Protein AF-X1QY81-F1 (afdb_monomer_lite)

Radius of gyration: 22.38 Å; chains: 1; bounding box: 72×53×58 Å

Sequence (237 aa):
VEEKTTKANINVPLLKKIVRTKVSHFAEMLLSRGAESFDLEPGGEEDDPNSENLRLKMVYDLNNAEVERKIIPWLSNYETYGYAVLCVPWRLIEEKQKTGEKTYKDIILFDGPDIENVDVIKFLSDPFNKDLTSWKIFPKDNVPATYLRQKEKEGVYINIKELKDTSYPEFFKRSPLTSPKDSVHLLEYHGLVPQRLIEGEPNDTVDIDPFEEDYVWSISCINVSSISDLALALFDL

Secondary structure (DSSP, 8-state):
------------HHHHHHHHHHHHHHHHHHTTTGGGG-----SSTTTHHHHHHHHHHHHHHHHHTTHHHHHHHHHHHHHHHS---EE--EEEEEEEEE-SSS-EEEEEEEEEE--EE--TTT-EE-TT-SSTTS-EEEEEEEEEHHHHHHHHHTTS-S-GGG-------SSS---TT---TTEEEEEEEEEEEEHHHHSS-TT------TTT--EEEEEEEEE-SSHHHHHHHHH--

pLDDT: mean 78.14, std 16.56, range [35.62, 95.0]

Structure (mmCIF, N/CA/C/O backbone):
data_AF-X1QY81-F1
#
_entry.id   AF-X1QY81-F1
#
loop_
_atom_site.group_PDB
_atom_site.id
_atom_site.type_symbol
_atom_site.label_atom_id
_atom_site.label_alt_id
_atom_site.label_comp_id
_atom_site.label_asym_id
_atom_site.label_entity_id
_atom_site.label_seq_id
_atom_site.pdbx_PDB_ins_code
_atom_site.Cartn_x
_atom_site.Cartn_y
_atom_site.Cartn_z
_atom_site.occupancy
_atom_site.B_iso_or_equiv
_atom_site.auth_seq_id
_atom_site.auth_comp_id
_atom_site.auth_asym_id
_atom_site.auth_atom_id
_atom_site.pdbx_PDB_model_num
ATOM 1 N N . VAL A 1 1 ? 46.898 -10.811 -6.114 1.00 40.16 1 VAL A N 1
ATOM 2 C CA . VAL A 1 1 ? 46.669 -9.355 -5.986 1.00 40.16 1 VAL A CA 1
ATOM 3 C C . VAL A 1 1 ? 45.310 -9.208 -5.337 1.00 40.16 1 VAL A C 1
ATOM 5 O O . VAL A 1 1 ? 44.325 -9.555 -5.967 1.00 40.16 1 VAL A O 1
ATOM 8 N N . GLU A 1 2 ? 45.272 -8.875 -4.048 1.00 37.12 2 GLU A N 1
ATOM 9 C CA . GLU A 1 2 ? 44.017 -8.628 -3.330 1.00 37.12 2 GLU A CA 1
ATOM 10 C C . GLU A 1 2 ? 43.411 -7.317 -3.836 1.00 37.12 2 GLU A C 1
ATOM 12 O O . GLU A 1 2 ? 43.987 -6.243 -3.644 1.00 37.12 2 GLU A O 1
ATOM 17 N N . GLU A 1 3 ? 42.256 -7.399 -4.492 1.00 40.19 3 GLU A N 1
ATOM 18 C CA . GLU A 1 3 ? 41.425 -6.236 -4.782 1.00 40.19 3 GLU A CA 1
ATOM 19 C C . GLU A 1 3 ? 40.874 -5.683 -3.465 1.00 40.19 3 GLU A C 1
ATOM 21 O O . GLU A 1 3 ? 39.845 -6.107 -2.941 1.00 40.19 3 GLU A O 1
ATOM 26 N N . LYS A 1 4 ? 41.582 -4.702 -2.903 1.00 43.22 4 LYS A N 1
ATOM 27 C CA . LYS A 1 4 ? 41.019 -3.800 -1.902 1.00 43.22 4 LYS A CA 1
ATOM 28 C C . LYS A 1 4 ? 39.941 -2.961 -2.586 1.00 43.22 4 LYS A C 1
ATOM 30 O O . LYS A 1 4 ? 40.220 -1.877 -3.091 1.00 43.22 4 LYS A O 1
ATOM 35 N N . THR A 1 5 ? 38.697 -3.432 -2.579 1.00 42.03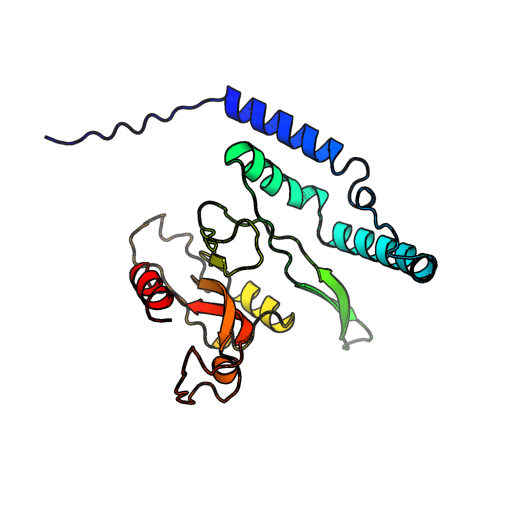 5 THR A N 1
ATOM 36 C CA . THR A 1 5 ? 37.541 -2.572 -2.847 1.00 42.03 5 THR A CA 1
ATOM 37 C C . THR A 1 5 ? 37.413 -1.577 -1.701 1.00 42.03 5 THR A C 1
ATOM 39 O O . THR A 1 5 ? 36.731 -1.813 -0.702 1.00 42.03 5 THR A O 1
ATOM 42 N N . THR A 1 6 ? 38.107 -0.451 -1.828 1.00 41.56 6 THR A N 1
ATOM 43 C CA . THR A 1 6 ? 37.858 0.752 -1.042 1.00 41.56 6 THR A CA 1
ATOM 44 C C . THR A 1 6 ? 36.441 1.211 -1.381 1.00 41.56 6 THR A C 1
ATOM 46 O O . THR A 1 6 ? 36.232 1.946 -2.342 1.00 41.56 6 THR A O 1
ATOM 49 N N . LYS A 1 7 ? 35.433 0.750 -0.630 1.00 45.16 7 LYS A N 1
ATOM 50 C CA . LYS A 1 7 ? 34.131 1.422 -0.614 1.00 45.16 7 LYS A CA 1
ATOM 51 C C . LYS A 1 7 ? 34.392 2.814 -0.057 1.00 45.16 7 LYS A C 1
ATOM 53 O O . LYS A 1 7 ? 34.530 2.993 1.152 1.00 45.16 7 LYS A O 1
ATOM 58 N N . ALA A 1 8 ? 34.545 3.788 -0.947 1.00 43.75 8 ALA A N 1
ATOM 59 C CA . ALA A 1 8 ? 34.546 5.183 -0.568 1.00 43.75 8 ALA A CA 1
ATOM 60 C C . ALA A 1 8 ? 33.177 5.462 0.059 1.00 43.75 8 ALA A C 1
ATOM 62 O O . ALA A 1 8 ? 32.172 5.569 -0.638 1.00 43.75 8 ALA A O 1
ATOM 63 N N . ASN A 1 9 ? 33.126 5.530 1.388 1.00 49.47 9 ASN A N 1
ATOM 64 C CA . ASN A 1 9 ? 31.988 6.094 2.095 1.00 49.47 9 ASN A CA 1
ATOM 65 C C . ASN A 1 9 ? 31.991 7.591 1.790 1.00 49.47 9 ASN A C 1
ATOM 67 O O . ASN A 1 9 ? 32.541 8.387 2.552 1.00 49.47 9 ASN A O 1
ATOM 71 N N . ILE A 1 10 ? 31.434 7.971 0.640 1.00 53.66 10 ILE A N 1
ATOM 72 C CA . ILE A 1 10 ? 31.191 9.369 0.312 1.00 53.66 10 ILE A CA 1
ATOM 73 C C . ILE A 1 10 ? 30.082 9.831 1.256 1.00 53.66 10 ILE A C 1
ATOM 75 O O . ILE A 1 10 ? 28.891 9.731 0.974 1.00 53.66 10 ILE A O 1
ATOM 79 N N . ASN A 1 11 ? 30.479 10.301 2.434 1.00 56.75 11 ASN A N 1
ATOM 80 C CA . ASN A 1 11 ? 29.584 11.044 3.292 1.00 56.75 11 ASN A CA 1
ATOM 81 C C . ASN A 1 11 ? 29.395 12.406 2.624 1.00 56.75 11 ASN A C 1
ATOM 83 O O . ASN A 1 11 ? 30.308 13.232 2.631 1.00 56.75 11 ASN A O 1
ATOM 87 N N . VAL A 1 12 ? 28.219 12.637 2.039 1.00 64.69 12 VAL A N 1
ATOM 88 C CA . VAL A 1 12 ? 27.809 13.956 1.543 1.00 64.69 12 VAL A CA 1
ATOM 89 C C . VAL A 1 12 ? 26.755 14.523 2.504 1.00 64.69 12 VAL A C 1
ATOM 91 O O . VAL A 1 12 ? 25.560 14.471 2.204 1.00 64.69 12 VAL A O 1
ATOM 94 N N . PRO A 1 13 ? 27.142 15.083 3.673 1.00 73.94 13 PRO A N 1
ATOM 95 C CA . PRO A 1 13 ? 26.196 15.714 4.597 1.00 73.94 13 PRO A CA 1
AT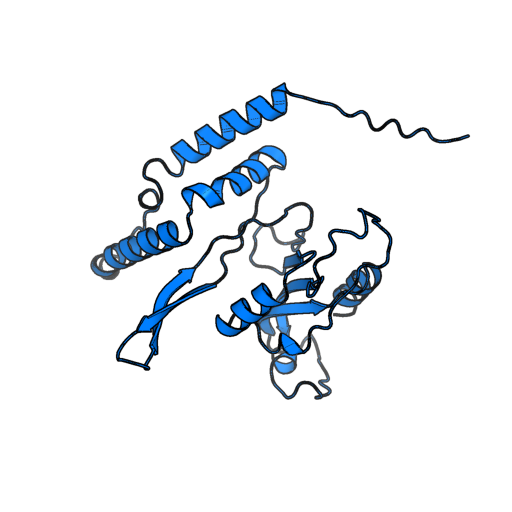OM 96 C C . PRO A 1 13 ? 25.319 16.770 3.921 1.00 73.94 13 PRO A C 1
ATOM 98 O O . PRO A 1 13 ? 24.167 16.962 4.307 1.00 73.94 13 PRO A O 1
ATOM 101 N N . LEU A 1 14 ? 25.860 17.430 2.891 1.00 79.00 14 LEU A N 1
ATOM 102 C CA . LEU A 1 14 ? 25.145 18.423 2.104 1.00 79.00 14 LEU A CA 1
ATOM 103 C C . LEU A 1 14 ? 23.957 17.815 1.346 1.00 79.00 14 LEU A C 1
ATOM 105 O O . LEU A 1 14 ? 22.877 18.390 1.394 1.00 79.00 14 LEU A O 1
ATOM 109 N N . LEU A 1 15 ? 24.115 16.636 0.733 1.00 80.25 15 LEU A N 1
ATOM 110 C CA . LEU A 1 15 ? 23.028 15.943 0.036 1.00 80.25 15 LEU A CA 1
ATOM 111 C C . LEU A 1 15 ? 21.916 15.585 1.021 1.00 80.25 15 LEU A C 1
ATOM 113 O O . LEU A 1 15 ? 20.761 15.922 0.801 1.00 80.25 15 LEU A O 1
ATOM 117 N N . LYS A 1 16 ? 22.277 15.006 2.172 1.00 84.25 16 LYS A N 1
ATOM 118 C CA . LYS A 1 16 ? 21.310 14.677 3.228 1.00 84.25 16 LYS A CA 1
ATOM 119 C C . LYS A 1 16 ? 20.551 15.911 3.726 1.00 84.25 16 LYS A C 1
ATOM 121 O O . LYS A 1 16 ? 19.360 15.819 4.013 1.00 84.25 16 LYS A O 1
ATOM 126 N N . LYS A 1 17 ? 21.229 17.057 3.848 1.00 86.62 17 LYS A N 1
ATOM 127 C CA . LYS A 1 17 ? 20.598 18.328 4.224 1.00 86.62 17 LYS A CA 1
ATOM 128 C C . LYS A 1 17 ? 19.636 18.814 3.136 1.00 86.62 17 LYS A C 1
ATOM 130 O O . LYS A 1 17 ? 18.507 19.147 3.468 1.00 86.62 17 LYS A O 1
ATOM 135 N N . ILE A 1 18 ? 20.061 18.805 1.871 1.00 87.50 18 ILE A N 1
ATOM 136 C CA . ILE A 1 18 ? 19.239 19.217 0.722 1.00 87.50 18 ILE A CA 1
ATOM 137 C C . ILE A 1 18 ? 17.979 18.356 0.622 1.00 87.50 18 ILE A C 1
ATOM 139 O O . ILE A 1 18 ? 16.885 18.911 0.579 1.00 87.50 18 ILE A O 1
ATOM 143 N N . VAL A 1 19 ? 18.124 17.025 0.659 1.00 89.62 19 VAL A N 1
ATOM 144 C CA . VAL A 1 19 ? 16.997 16.081 0.591 1.00 89.62 19 VAL A CA 1
ATOM 145 C C . VAL A 1 19 ? 16.001 16.370 1.709 1.00 89.62 19 VAL A C 1
ATOM 147 O O . VAL A 1 19 ? 14.824 16.555 1.443 1.00 89.62 19 VAL A O 1
ATOM 150 N N . ARG A 1 20 ? 16.463 16.502 2.960 1.00 89.62 20 ARG A N 1
ATOM 151 C CA . ARG A 1 20 ? 15.576 16.805 4.096 1.00 89.62 20 ARG A CA 1
ATOM 152 C C . ARG A 1 20 ? 14.824 18.120 3.924 1.00 89.62 20 ARG A C 1
ATOM 154 O O . ARG A 1 20 ? 13.622 18.150 4.144 1.00 89.62 20 ARG A O 1
ATOM 161 N N . THR A 1 21 ? 15.518 19.187 3.532 1.00 92.69 21 THR A N 1
ATOM 162 C CA . THR A 1 21 ? 14.886 20.496 3.328 1.00 92.69 21 THR A CA 1
ATOM 163 C C . THR A 1 21 ? 13.838 20.444 2.220 1.00 92.69 21 THR A C 1
ATOM 165 O O . THR A 1 21 ? 12.738 20.953 2.412 1.00 92.69 21 THR A O 1
ATOM 168 N N . LYS A 1 22 ? 14.143 19.801 1.088 1.00 94.31 22 LYS A N 1
ATOM 169 C CA . LYS A 1 22 ? 13.191 19.659 -0.017 1.00 94.31 22 LYS A CA 1
ATOM 170 C C . LYS A 1 22 ? 11.998 18.783 0.343 1.00 94.31 22 LYS A C 1
ATOM 172 O O . LYS A 1 22 ? 10.878 19.179 0.066 1.00 94.31 22 LYS A O 1
ATOM 177 N N . VAL A 1 23 ? 12.224 17.641 0.993 1.00 94.62 23 VAL A N 1
ATOM 178 C CA . VAL A 1 23 ? 11.148 16.738 1.431 1.00 94.62 23 VAL A CA 1
ATOM 179 C C . VAL A 1 23 ? 10.183 17.460 2.368 1.00 94.62 23 VAL A C 1
ATOM 181 O O . VAL A 1 23 ? 8.978 17.373 2.162 1.00 94.62 23 VAL A O 1
ATOM 184 N N . SER A 1 24 ? 10.692 18.214 3.349 1.00 92.75 24 SER A N 1
ATOM 185 C CA . SER A 1 24 ? 9.840 19.030 4.223 1.00 92.75 24 SER A CA 1
ATOM 186 C C . SER A 1 24 ? 9.042 20.066 3.435 1.00 92.75 24 SER A C 1
ATOM 188 O O . SER A 1 24 ? 7.838 20.174 3.628 1.00 92.75 24 SER A O 1
ATOM 190 N N . HIS A 1 25 ? 9.683 20.772 2.502 1.00 94.31 25 HIS A N 1
ATOM 191 C CA . HIS A 1 25 ? 9.004 21.773 1.684 1.00 94.31 25 HIS A CA 1
ATOM 192 C C . HIS A 1 25 ? 7.923 21.165 0.777 1.00 94.31 25 HIS A C 1
ATOM 194 O O . HIS A 1 25 ? 6.819 21.690 0.696 1.00 94.31 25 HIS A O 1
ATOM 200 N N . PHE A 1 26 ? 8.203 20.030 0.131 1.00 94.31 26 PHE A N 1
ATOM 201 C CA . PHE A 1 26 ? 7.215 19.321 -0.680 1.00 94.31 26 PHE A CA 1
ATOM 202 C C . PHE A 1 26 ? 6.048 18.810 0.157 1.00 94.31 26 PHE A C 1
ATOM 204 O O . PHE A 1 26 ? 4.911 18.922 -0.286 1.00 94.31 26 PHE A O 1
ATOM 211 N N . ALA A 1 27 ? 6.302 18.294 1.360 1.00 92.69 27 ALA A N 1
ATOM 212 C CA . ALA A 1 27 ? 5.237 17.868 2.260 1.00 92.69 27 ALA A CA 1
ATOM 213 C C . ALA A 1 27 ? 4.328 19.044 2.651 1.00 92.69 27 ALA A C 1
ATOM 215 O O . ALA A 1 27 ? 3.113 18.917 2.562 1.00 92.69 27 ALA A O 1
ATOM 216 N N . GLU A 1 28 ? 4.902 20.199 2.998 1.00 92.69 28 GLU A N 1
ATOM 217 C CA . GLU A 1 28 ? 4.140 21.422 3.299 1.00 92.69 28 GLU A CA 1
ATOM 218 C C . GLU A 1 28 ? 3.327 21.920 2.097 1.00 92.69 28 GLU A C 1
ATOM 220 O O . GLU A 1 28 ? 2.206 22.389 2.265 1.00 92.69 28 GLU A O 1
ATOM 225 N N . MET A 1 29 ? 3.872 21.818 0.882 1.00 91.88 29 MET A N 1
ATOM 226 C CA . MET A 1 29 ? 3.158 22.212 -0.335 1.00 91.88 29 MET A CA 1
ATOM 227 C C . MET A 1 29 ? 2.011 21.254 -0.671 1.00 91.88 29 MET A C 1
ATOM 229 O O . MET A 1 29 ? 0.900 21.704 -0.940 1.00 91.88 29 MET A O 1
ATOM 233 N N . LEU A 1 30 ? 2.278 19.945 -0.675 1.00 91.44 30 LEU A N 1
ATOM 234 C CA . LEU A 1 30 ? 1.313 18.917 -1.079 1.00 91.44 30 LEU A CA 1
ATOM 235 C C . LEU A 1 30 ? 0.222 18.704 -0.028 1.00 91.44 30 LEU A C 1
ATOM 237 O O . LEU A 1 30 ? -0.924 18.455 -0.382 1.00 91.44 30 LEU A O 1
ATOM 241 N N . LEU A 1 31 ? 0.573 18.812 1.254 1.00 92.38 31 LEU A N 1
ATOM 242 C CA . LEU A 1 31 ? -0.320 18.589 2.389 1.00 92.38 31 LEU A CA 1
ATOM 243 C C . LEU A 1 31 ? -0.494 19.866 3.218 1.00 92.38 31 LEU A C 1
ATOM 245 O O . LEU A 1 31 ? -0.504 19.827 4.446 1.00 92.38 31 LEU A O 1
ATOM 249 N N . SER A 1 32 ? -0.644 21.012 2.548 1.00 92.06 32 SER A N 1
ATOM 250 C CA . SER A 1 32 ? -0.800 22.324 3.202 1.00 92.06 32 SER A CA 1
ATOM 251 C C . SER A 1 32 ? -1.985 22.405 4.177 1.00 92.06 32 SER A C 1
ATOM 253 O O . SER A 1 32 ? -1.971 23.217 5.102 1.00 92.06 32 SER A O 1
ATOM 255 N N . ARG A 1 33 ? -2.997 21.549 3.991 1.00 91.88 33 ARG A N 1
ATOM 256 C CA . ARG A 1 33 ? -4.150 21.334 4.881 1.00 91.88 33 ARG A CA 1
ATOM 257 C C . ARG A 1 33 ? -4.258 19.874 5.345 1.00 91.88 33 ARG A C 1
ATOM 259 O O . ARG A 1 33 ? -5.348 19.386 5.628 1.00 91.88 33 ARG A O 1
ATOM 266 N N . GLY A 1 34 ? -3.147 19.139 5.355 1.00 91.56 34 GLY A N 1
ATOM 267 C CA . GLY A 1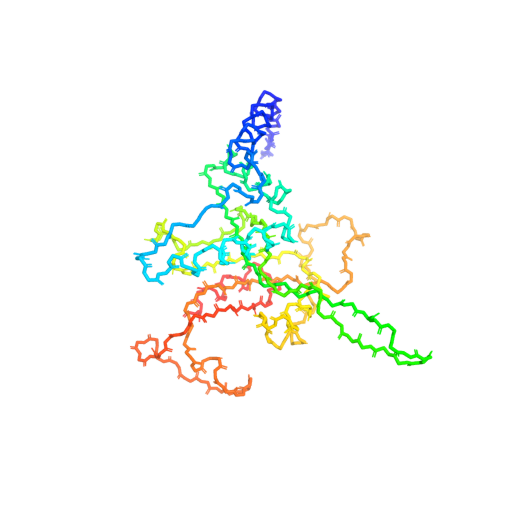 34 ? -3.152 17.708 5.660 1.00 91.56 34 GLY A CA 1
ATOM 268 C C . GLY A 1 34 ? -3.986 16.917 4.650 1.00 91.56 34 GLY A C 1
ATOM 269 O O . GLY A 1 34 ? -3.923 17.184 3.445 1.00 91.56 34 GLY A O 1
ATOM 270 N N . ALA A 1 35 ? -4.802 15.982 5.139 1.00 92.06 35 ALA A N 1
ATOM 271 C CA . ALA A 1 35 ? -5.725 15.187 4.322 1.00 92.06 35 ALA A CA 1
ATOM 272 C C . ALA A 1 35 ? -6.749 16.029 3.534 1.00 92.06 35 ALA A C 1
ATOM 274 O O . ALA A 1 35 ? -7.164 15.617 2.456 1.00 92.06 35 ALA A O 1
ATOM 275 N N . GLU A 1 36 ? -7.112 17.226 4.009 1.00 92.25 36 GLU A N 1
ATOM 276 C CA . GLU A 1 36 ? -8.031 18.135 3.299 1.00 92.25 36 GLU A CA 1
ATOM 277 C C . GLU A 1 36 ? -7.403 18.791 2.062 1.00 92.25 36 GLU A C 1
ATOM 279 O O . GLU A 1 36 ? -8.075 19.520 1.337 1.00 92.25 36 GLU A O 1
ATOM 284 N N . SER A 1 37 ? -6.109 18.563 1.821 1.00 90.75 37 SER A N 1
ATOM 285 C CA . SER A 1 37 ? -5.436 19.024 0.600 1.00 90.75 37 SER A CA 1
ATOM 286 C C . SER A 1 37 ? -5.833 18.198 -0.627 1.00 90.75 37 SER A C 1
ATOM 288 O O . SER A 1 37 ? -5.550 18.612 -1.748 1.00 90.75 37 SER A O 1
ATOM 290 N N . PHE A 1 38 ? -6.459 17.034 -0.422 1.00 86.38 38 PHE A N 1
ATOM 291 C CA . PHE A 1 38 ? -7.021 16.220 -1.491 1.00 86.38 38 PHE A CA 1
ATOM 292 C C . PHE A 1 38 ? -8.416 16.732 -1.835 1.00 86.38 38 PHE A C 1
ATOM 294 O O . PHE A 1 38 ? -9.283 16.824 -0.966 1.00 86.38 38 PHE A O 1
ATOM 301 N N . ASP A 1 39 ? -8.612 17.039 -3.112 1.00 82.12 39 ASP A N 1
ATOM 302 C CA . ASP A 1 39 ? -9.878 17.522 -3.644 1.00 82.12 39 ASP A CA 1
ATOM 303 C C . ASP A 1 39 ? -10.403 16.569 -4.718 1.00 82.12 39 ASP A C 1
ATOM 305 O O . ASP A 1 39 ? -9.637 15.811 -5.325 1.00 82.12 39 ASP A O 1
ATOM 309 N N . LEU A 1 40 ? -11.713 16.595 -4.927 1.00 84.44 40 LEU A N 1
ATOM 310 C CA . LEU A 1 40 ? -12.397 15.762 -5.903 1.00 84.44 40 LEU A CA 1
ATOM 311 C C . LEU A 1 40 ? -13.384 16.630 -6.679 1.00 84.44 40 LEU A C 1
ATOM 313 O O . LEU A 1 40 ? -14.393 17.073 -6.136 1.00 84.44 40 LEU A O 1
ATOM 317 N N . GLU A 1 41 ? -13.106 16.836 -7.962 1.00 84.31 41 GLU A N 1
ATOM 318 C CA . GLU A 1 41 ? -14.053 17.495 -8.855 1.00 84.31 41 GLU A CA 1
ATOM 319 C C . GLU A 1 41 ? -15.114 16.485 -9.330 1.00 84.31 41 GLU A C 1
ATOM 321 O O . GLU A 1 41 ? -14.774 15.336 -9.638 1.00 84.31 41 GLU A O 1
ATOM 326 N N . PRO A 1 42 ? -16.400 16.875 -9.392 1.00 84.81 42 PRO A N 1
ATOM 327 C CA . PRO A 1 42 ? -17.440 16.017 -9.944 1.00 84.81 42 PRO A CA 1
ATOM 328 C C . PRO A 1 42 ? -17.195 15.758 -11.437 1.00 84.81 42 PRO A C 1
ATOM 330 O O . PRO A 1 42 ? -16.778 16.648 -12.179 1.00 84.81 42 PRO A O 1
ATOM 333 N N . GLY A 1 43 ? -17.491 14.537 -11.893 1.00 83.50 43 GLY A N 1
ATOM 334 C CA . GLY A 1 43 ? -17.405 14.174 -13.313 1.00 83.50 43 GLY A CA 1
ATOM 335 C C . GLY A 1 43 ? -18.492 14.835 -14.172 1.00 83.50 43 GLY A C 1
ATOM 336 O O . GLY A 1 43 ? -18.282 15.060 -15.365 1.00 83.50 43 GLY A O 1
ATOM 337 N N . GLY A 1 44 ? -19.624 15.190 -13.555 1.00 84.50 44 GLY A N 1
ATOM 338 C CA . GLY A 1 44 ? -20.744 15.923 -14.146 1.00 84.50 44 GLY A CA 1
ATOM 339 C C . GLY A 1 44 ? -21.681 16.505 -13.077 1.00 84.50 44 GLY A C 1
ATOM 340 O O . GLY A 1 44 ? -21.541 16.210 -11.893 1.00 84.50 44 GLY A O 1
ATOM 341 N N . GLU A 1 45 ? -22.654 17.331 -13.482 1.00 82.50 45 GLU A N 1
ATOM 342 C CA . GLU A 1 45 ? -23.578 18.024 -12.554 1.00 82.50 45 GLU A CA 1
ATOM 343 C C . GLU A 1 45 ? -24.411 17.063 -11.684 1.00 82.50 45 GLU A C 1
ATOM 345 O O . GLU A 1 45 ? -24.796 17.392 -10.564 1.00 82.50 45 GLU A O 1
ATOM 350 N N . GLU A 1 46 ? -24.677 15.858 -12.184 1.00 86.38 46 GLU A N 1
ATOM 351 C CA . GLU A 1 46 ? -25.403 14.800 -11.475 1.00 86.38 46 GLU A CA 1
ATOM 352 C C . GLU A 1 46 ? -24.616 14.166 -10.317 1.00 86.38 46 GLU A C 1
ATOM 354 O O . GLU A 1 46 ? -25.223 13.653 -9.374 1.00 86.38 46 GLU A O 1
ATOM 359 N N . ASP A 1 47 ? -23.284 14.254 -10.353 1.00 84.44 47 ASP A N 1
ATOM 360 C CA . ASP A 1 47 ? -22.391 13.710 -9.327 1.00 84.44 47 ASP A CA 1
ATOM 361 C C . ASP A 1 47 ? -22.100 14.709 -8.199 1.00 84.44 47 ASP A C 1
ATOM 363 O O . ASP A 1 47 ? -21.598 14.311 -7.148 1.00 84.44 47 ASP A O 1
ATOM 367 N N . ASP A 1 48 ? -22.434 15.990 -8.382 1.00 80.69 48 ASP A N 1
ATOM 368 C CA . ASP A 1 48 ? -22.117 17.080 -7.448 1.00 80.69 48 ASP A CA 1
ATOM 369 C C . ASP A 1 48 ? -22.627 16.843 -6.006 1.00 80.69 48 ASP A C 1
ATOM 371 O O . ASP A 1 48 ? -21.889 17.075 -5.048 1.00 80.69 48 ASP A O 1
ATOM 375 N N . PRO A 1 49 ? -23.828 16.271 -5.772 1.00 81.62 49 PRO A N 1
ATOM 376 C CA . PRO A 1 49 ? -24.257 15.937 -4.410 1.00 81.62 49 PRO A CA 1
ATOM 377 C C . PRO A 1 49 ? -23.457 14.790 -3.767 1.00 81.62 49 PRO A C 1
ATOM 379 O O . PRO A 1 49 ? -23.383 14.691 -2.539 1.00 81.62 49 PRO A O 1
ATOM 382 N N . ASN A 1 50 ? -22.894 13.890 -4.577 1.00 85.69 50 ASN A N 1
ATOM 383 C CA . ASN A 1 50 ? -22.157 12.714 -4.108 1.00 85.69 50 ASN A CA 1
ATOM 384 C C . ASN A 1 50 ? -20.654 12.984 -3.973 1.00 85.69 50 ASN A C 1
ATOM 386 O O . ASN A 1 50 ? -20.012 12.365 -3.121 1.00 85.69 50 ASN A O 1
ATOM 390 N N . SER A 1 51 ? -20.107 13.910 -4.765 1.00 86.44 51 SER A N 1
ATOM 391 C CA . SER A 1 51 ? -18.691 14.289 -4.750 1.00 86.44 51 SER A CA 1
ATOM 392 C C . SER A 1 51 ? -18.269 14.802 -3.374 1.00 86.44 51 SER A C 1
ATOM 394 O O . SER A 1 51 ? -17.257 14.352 -2.843 1.00 86.44 51 SER A O 1
ATOM 396 N N . GLU A 1 52 ? -19.091 15.634 -2.729 1.00 86.38 52 GLU A N 1
ATOM 397 C CA . GLU A 1 52 ? -18.795 16.171 -1.398 1.00 86.38 52 GLU A CA 1
ATOM 398 C C . GLU A 1 52 ? -18.794 15.078 -0.318 1.00 86.38 52 GLU A C 1
ATOM 400 O O . GLU A 1 52 ? -17.892 15.021 0.520 1.00 86.38 52 GLU A O 1
ATOM 405 N N . ASN A 1 53 ? -19.755 14.149 -0.356 1.00 89.25 53 ASN A N 1
ATOM 406 C CA . ASN A 1 53 ? -19.777 13.012 0.572 1.00 89.25 53 ASN A CA 1
ATOM 407 C C . ASN A 1 53 ? -18.553 12.104 0.379 1.00 89.25 53 ASN A C 1
ATOM 409 O O . ASN A 1 53 ? -17.962 11.637 1.358 1.00 89.25 53 ASN A O 1
ATOM 413 N N . LEU A 1 54 ? -18.151 11.872 -0.874 1.00 89.88 54 LEU A N 1
ATOM 414 C CA . LEU A 1 54 ? -16.960 11.094 -1.197 1.00 89.88 54 LEU A CA 1
ATOM 415 C C . LEU A 1 54 ? -15.684 11.815 -0.748 1.00 89.88 54 LEU A C 1
ATOM 417 O O . LEU A 1 54 ? -14.819 11.181 -0.149 1.00 89.88 54 LEU A O 1
ATOM 421 N N . ARG A 1 55 ? -15.597 13.137 -0.932 1.00 90.75 55 ARG A N 1
ATOM 422 C CA . ARG A 1 55 ? -14.492 13.974 -0.442 1.00 90.75 55 ARG A CA 1
ATOM 423 C C . ARG A 1 55 ? -14.347 13.865 1.074 1.00 90.75 55 ARG A C 1
ATOM 425 O O . ARG A 1 55 ? -13.253 13.603 1.569 1.00 90.75 55 ARG A O 1
ATOM 432 N N . LEU A 1 56 ? -15.445 13.979 1.824 1.00 91.31 56 LEU A N 1
ATOM 433 C CA . LEU A 1 56 ? -15.435 13.810 3.283 1.00 91.31 56 LEU A CA 1
ATOM 434 C C . LEU A 1 56 ? -14.976 12.404 3.700 1.00 91.31 56 LEU A C 1
ATOM 436 O O . LEU A 1 56 ? -14.186 12.270 4.639 1.00 91.31 56 LEU A O 1
ATOM 440 N N . LYS A 1 57 ? -15.415 11.358 2.987 1.00 91.81 57 LYS A N 1
ATOM 441 C CA . LYS A 1 57 ? -14.950 9.982 3.219 1.00 91.81 57 LYS A CA 1
ATOM 442 C C . LYS A 1 57 ? -13.459 9.826 2.918 1.00 91.81 57 LYS A C 1
ATOM 444 O O . LYS A 1 57 ? -12.754 9.227 3.723 1.00 91.81 57 LYS A O 1
ATOM 449 N N . MET A 1 58 ? -12.966 10.399 1.821 1.00 92.88 58 MET A N 1
ATOM 450 C CA . MET A 1 58 ? -11.543 10.381 1.469 1.00 92.88 58 MET A CA 1
ATOM 451 C C . MET A 1 58 ? -10.694 11.057 2.543 1.00 92.88 58 MET A C 1
ATOM 453 O O . MET A 1 58 ? -9.701 10.484 2.982 1.00 92.88 58 MET A O 1
ATOM 457 N N . VAL A 1 59 ? -11.096 12.239 3.019 1.00 94.25 59 VAL A N 1
ATOM 458 C CA . VAL A 1 59 ? -10.395 12.940 4.106 1.00 94.25 59 VAL A CA 1
ATOM 459 C C . VAL A 1 59 ? -10.376 12.088 5.376 1.00 94.25 59 VAL A C 1
ATOM 461 O O . VAL A 1 59 ? -9.333 11.957 6.019 1.00 94.25 59 VAL A O 1
ATOM 464 N N . TYR A 1 60 ? -11.507 11.473 5.734 1.00 94.25 60 TYR A N 1
ATOM 465 C CA . TYR A 1 60 ? -11.581 10.551 6.866 1.00 94.25 60 TYR A CA 1
ATOM 466 C C . TYR A 1 60 ? -10.619 9.362 6.701 1.00 94.25 60 TYR A C 1
ATOM 468 O O . TYR A 1 60 ? -9.867 9.052 7.627 1.00 94.25 60 TYR A O 1
ATOM 476 N N . ASP A 1 61 ? -10.584 8.727 5.531 1.00 95.00 61 ASP A N 1
ATOM 477 C CA . ASP A 1 61 ? -9.714 7.576 5.263 1.00 95.00 61 ASP A CA 1
ATOM 478 C C . ASP A 1 61 ? -8.233 7.951 5.288 1.00 95.00 61 ASP A C 1
ATOM 480 O O . ASP A 1 61 ? -7.436 7.280 5.938 1.00 95.00 61 ASP A O 1
ATOM 484 N N . LEU A 1 62 ? -7.862 9.064 4.659 1.00 94.50 62 LEU A N 1
ATOM 485 C CA . LEU A 1 62 ? -6.490 9.570 4.632 1.00 94.50 62 LEU A CA 1
ATOM 486 C C . LEU A 1 62 ? -5.971 9.932 6.029 1.00 94.50 62 LEU A C 1
ATOM 488 O O . LEU A 1 62 ? -4.796 9.699 6.333 1.00 94.50 62 LEU A O 1
ATOM 492 N N . ASN A 1 63 ? -6.841 10.463 6.892 1.00 94.62 63 ASN A N 1
ATOM 493 C CA . ASN A 1 63 ? -6.517 10.709 8.295 1.00 94.62 63 ASN A CA 1
ATOM 494 C C . ASN A 1 63 ? -6.268 9.396 9.053 1.00 94.62 63 ASN A C 1
ATOM 496 O O . ASN A 1 63 ? -5.264 9.282 9.756 1.00 94.62 63 ASN A O 1
ATOM 500 N N . ASN A 1 64 ? -7.122 8.383 8.872 1.00 94.69 64 ASN A N 1
ATOM 501 C CA . ASN A 1 64 ? -6.935 7.060 9.486 1.00 94.69 64 ASN A CA 1
ATOM 502 C C . ASN A 1 64 ? -5.705 6.309 8.942 1.00 94.69 64 ASN A C 1
ATOM 504 O O . ASN A 1 64 ? -5.048 5.571 9.682 1.00 94.69 64 ASN A O 1
ATOM 508 N N . ALA A 1 65 ? -5.358 6.532 7.673 1.00 93.50 65 ALA A N 1
ATOM 509 C CA . ALA A 1 65 ? -4.139 6.034 7.039 1.00 93.50 65 ALA A CA 1
ATOM 510 C C . ALA A 1 65 ? -2.876 6.816 7.458 1.00 93.50 65 ALA A C 1
ATOM 512 O O . ALA A 1 65 ? -1.759 6.422 7.117 1.00 93.50 65 ALA A O 1
ATOM 513 N N . GLU A 1 66 ? -3.028 7.910 8.215 1.00 94.06 66 GLU A N 1
ATOM 514 C CA . GLU A 1 66 ? -1.943 8.776 8.686 1.00 94.06 66 GLU A CA 1
ATOM 515 C C . GLU A 1 66 ? -1.096 9.337 7.524 1.00 94.06 66 GLU A C 1
ATOM 517 O O . GLU A 1 66 ? 0.143 9.330 7.579 1.00 94.06 66 GLU A O 1
ATOM 522 N N . VAL A 1 67 ? -1.757 9.817 6.458 1.00 94.00 67 VAL A N 1
ATOM 523 C CA . VAL A 1 67 ? -1.119 10.251 5.196 1.00 94.00 67 VAL A CA 1
ATOM 524 C C . VAL A 1 67 ? 0.044 11.223 5.411 1.00 94.00 67 VAL A C 1
ATOM 526 O O . VAL A 1 67 ? 1.109 11.040 4.824 1.00 94.00 67 VAL A O 1
ATOM 529 N N . GLU A 1 68 ? -0.100 12.193 6.317 1.00 92.06 68 GLU A N 1
ATOM 530 C CA . GLU A 1 68 ? 0.931 13.198 6.609 1.00 92.06 68 GLU A CA 1
ATOM 531 C C . GLU A 1 68 ? 2.241 12.578 7.091 1.00 92.06 68 GLU A C 1
ATOM 533 O O . GLU A 1 68 ? 3.327 13.030 6.732 1.00 92.06 68 GLU A O 1
ATOM 538 N N . ARG A 1 69 ? 2.157 11.494 7.868 1.00 93.31 69 ARG A N 1
ATOM 539 C CA . ARG A 1 69 ? 3.339 10.761 8.325 1.00 93.31 69 ARG A CA 1
ATOM 540 C C . ARG A 1 69 ? 3.860 9.835 7.234 1.00 93.31 69 ARG A C 1
ATOM 542 O O . ARG A 1 69 ? 5.073 9.715 7.051 1.00 93.31 69 ARG A O 1
ATOM 549 N N . LYS A 1 70 ? 2.956 9.139 6.543 1.00 93.25 70 LYS A N 1
ATOM 550 C CA . LYS A 1 70 ? 3.307 8.063 5.611 1.00 93.25 70 LYS A CA 1
ATOM 551 C C . LYS A 1 70 ? 3.754 8.551 4.232 1.00 93.25 70 LYS A C 1
ATOM 553 O O . LYS A 1 70 ? 4.426 7.789 3.543 1.00 93.25 70 LYS A O 1
ATOM 558 N N . ILE A 1 71 ? 3.494 9.804 3.853 1.00 91.88 71 ILE A N 1
ATOM 559 C CA . ILE A 1 71 ? 4.003 10.389 2.600 1.00 91.88 71 ILE A CA 1
ATOM 560 C C . ILE A 1 71 ? 5.497 10.747 2.676 1.00 91.88 71 ILE A C 1
ATOM 562 O O . ILE A 1 71 ? 6.181 10.806 1.658 1.00 91.88 71 ILE A O 1
ATOM 566 N N . ILE A 1 72 ? 6.036 10.994 3.877 1.00 93.19 72 ILE A N 1
ATOM 567 C CA . ILE A 1 72 ? 7.408 11.502 4.047 1.00 93.19 72 ILE A CA 1
ATOM 568 C C . ILE A 1 72 ? 8.469 10.526 3.511 1.00 93.19 72 ILE A C 1
ATOM 570 O O . ILE A 1 72 ? 9.356 10.971 2.775 1.00 93.19 72 ILE A O 1
ATOM 574 N N . PRO A 1 73 ? 8.420 9.212 3.817 1.00 92.50 73 PRO A N 1
ATOM 575 C CA . PRO A 1 73 ? 9.362 8.261 3.233 1.00 92.50 73 PRO A CA 1
ATOM 576 C C . PRO A 1 73 ? 9.224 8.165 1.707 1.00 92.50 73 PRO A C 1
ATOM 578 O O . PRO A 1 73 ? 10.238 8.048 1.022 1.00 92.50 73 PRO A O 1
ATOM 581 N N . TRP A 1 74 ? 8.010 8.307 1.170 1.00 93.88 74 TRP A N 1
ATOM 582 C CA . TRP A 1 74 ? 7.755 8.299 -0.271 1.00 93.88 74 TRP A CA 1
ATOM 583 C C . TRP A 1 74 ? 8.413 9.497 -0.961 1.00 93.88 74 TRP A C 1
ATOM 585 O O . TRP A 1 74 ? 9.184 9.315 -1.903 1.00 93.88 74 TRP A O 1
ATOM 595 N N . LEU A 1 75 ? 8.222 10.709 -0.428 1.00 94.62 75 LEU A N 1
ATOM 596 C CA . LEU A 1 75 ? 8.902 11.918 -0.909 1.00 94.62 75 LEU A CA 1
ATOM 597 C C . LEU A 1 75 ? 10.425 11.793 -0.811 1.00 94.62 75 LEU A C 1
ATOM 599 O O . LEU A 1 75 ? 11.148 12.230 -1.705 1.00 94.62 75 LEU A O 1
ATOM 603 N N . SER A 1 76 ? 10.925 11.175 0.262 1.00 92.31 76 SER A N 1
ATOM 604 C CA . SER A 1 76 ? 12.358 10.926 0.424 1.00 92.31 76 SER A CA 1
ATOM 605 C C . SER A 1 76 ? 12.901 9.971 -0.636 1.00 92.31 76 SER A C 1
ATOM 607 O O . SER A 1 76 ? 14.002 10.206 -1.140 1.00 92.31 76 SER A O 1
ATOM 609 N N . ASN A 1 77 ? 12.165 8.911 -0.979 1.00 91.00 77 ASN A N 1
ATOM 610 C CA . ASN A 1 77 ? 12.541 7.996 -2.056 1.00 91.00 77 ASN A CA 1
ATOM 611 C C . ASN A 1 77 ? 12.535 8.720 -3.405 1.00 91.00 77 ASN A C 1
ATOM 613 O O . ASN A 1 77 ? 13.511 8.618 -4.143 1.00 91.00 77 ASN A O 1
ATOM 617 N N . TYR A 1 78 ? 11.509 9.529 -3.673 1.00 92.50 78 TYR A N 1
ATOM 618 C CA . TYR A 1 78 ? 11.403 10.293 -4.912 1.00 92.50 78 TYR A CA 1
ATOM 619 C C . TYR A 1 78 ? 12.578 11.261 -5.082 1.00 92.50 78 TYR A C 1
ATOM 621 O O . TYR A 1 78 ? 13.249 11.241 -6.109 1.00 92.50 78 TYR A O 1
ATOM 629 N N . GLU A 1 79 ? 12.903 12.051 -4.057 1.00 92.19 79 GLU A N 1
ATOM 630 C CA . GLU A 1 79 ? 14.020 13.003 -4.130 1.00 92.19 79 GLU A CA 1
ATOM 631 C C . GLU A 1 79 ? 15.390 12.302 -4.204 1.00 92.19 79 GLU A C 1
ATOM 633 O O . GLU A 1 79 ? 16.333 12.848 -4.772 1.00 92.19 79 GLU A O 1
ATOM 638 N N . THR A 1 80 ? 15.523 11.096 -3.641 1.00 88.88 80 THR A N 1
ATOM 639 C CA . THR A 1 80 ? 16.799 10.360 -3.638 1.00 88.88 80 THR A CA 1
ATOM 640 C C . THR A 1 80 ? 17.035 9.587 -4.935 1.00 88.88 80 THR A C 1
ATOM 642 O O . THR A 1 80 ? 18.161 9.568 -5.432 1.00 88.88 80 THR A O 1
ATOM 645 N N . TYR A 1 81 ? 16.001 8.937 -5.472 1.00 87.12 81 TYR A N 1
ATOM 646 C CA . TYR A 1 81 ? 16.116 7.985 -6.582 1.00 87.12 81 TYR A CA 1
ATOM 647 C C . TYR A 1 81 ? 15.463 8.471 -7.881 1.00 87.12 81 TYR A C 1
ATOM 649 O O . TYR A 1 81 ? 15.662 7.856 -8.924 1.00 87.12 81 TYR A O 1
ATOM 657 N N . GLY A 1 82 ? 14.692 9.560 -7.840 1.00 88.19 82 GLY A N 1
ATOM 658 C CA . GLY A 1 82 ? 13.907 10.065 -8.970 1.00 88.19 82 GLY A CA 1
ATOM 659 C C . GLY A 1 82 ? 12.577 9.338 -9.185 1.00 88.19 82 GLY A C 1
ATOM 660 O O . GLY A 1 82 ? 11.838 9.691 -10.098 1.00 88.19 82 GLY A O 1
ATOM 661 N N . TYR A 1 83 ? 12.258 8.336 -8.361 1.00 86.88 83 TYR A N 1
ATOM 662 C CA . TYR A 1 83 ? 10.999 7.597 -8.404 1.00 86.88 83 TYR A CA 1
ATOM 663 C C . TYR A 1 83 ? 10.625 7.079 -7.011 1.00 86.88 83 TYR A C 1
ATOM 665 O O . TYR A 1 83 ? 11.487 6.859 -6.157 1.00 86.88 83 TYR A O 1
ATOM 673 N N . ALA A 1 84 ? 9.326 6.902 -6.775 1.00 89.88 84 ALA A N 1
ATOM 674 C CA . ALA A 1 84 ? 8.794 6.334 -5.544 1.00 89.88 84 ALA A CA 1
ATOM 675 C C . ALA A 1 84 ? 7.431 5.688 -5.792 1.00 89.88 84 ALA A C 1
ATOM 677 O O . ALA A 1 84 ? 6.648 6.170 -6.607 1.00 89.88 84 ALA A O 1
ATOM 678 N N . VAL A 1 85 ? 7.136 4.616 -5.059 1.00 89.19 85 VAL A N 1
ATOM 679 C CA . VAL A 1 85 ? 5.893 3.848 -5.195 1.00 89.19 85 VAL A CA 1
ATOM 680 C C . VAL A 1 85 ? 5.231 3.714 -3.825 1.00 89.19 85 VAL A C 1
ATOM 682 O O . VAL A 1 85 ? 5.906 3.480 -2.818 1.00 89.19 85 VAL A O 1
ATOM 685 N N . LEU A 1 86 ? 3.910 3.885 -3.793 1.00 90.62 86 LEU A N 1
ATOM 686 C CA . LEU A 1 86 ? 3.063 3.555 -2.650 1.00 90.62 86 LEU A CA 1
ATOM 687 C C . LEU A 1 86 ? 2.228 2.326 -2.990 1.00 90.62 86 LEU A C 1
ATOM 689 O O . LEU A 1 86 ? 1.715 2.211 -4.100 1.00 90.62 86 LEU A O 1
ATOM 693 N N . CYS A 1 87 ? 2.075 1.442 -2.014 1.00 88.56 87 CYS A N 1
ATOM 694 C CA . CYS A 1 87 ? 1.038 0.424 -2.016 1.00 88.56 87 CYS A CA 1
ATOM 695 C C . CYS A 1 87 ? -0.127 0.933 -1.159 1.00 88.56 87 CYS A C 1
ATOM 697 O O . CYS A 1 87 ? 0.104 1.504 -0.089 1.00 88.56 87 CYS A O 1
ATOM 699 N N . VAL A 1 88 ? -1.360 0.739 -1.627 1.00 90.75 88 VAL A N 1
ATOM 700 C CA . VAL A 1 88 ? -2.581 1.143 -0.916 1.00 90.75 88 VAL A CA 1
ATOM 701 C C . VAL A 1 88 ? -3.376 -0.115 -0.551 1.00 90.75 88 VAL A C 1
ATOM 703 O O . VAL A 1 88 ? -4.301 -0.482 -1.276 1.00 90.75 88 VAL A O 1
ATOM 706 N N . PRO A 1 89 ? -2.976 -0.858 0.500 1.00 88.62 89 PRO A N 1
ATOM 707 C CA . PRO A 1 89 ? -3.702 -2.051 0.915 1.00 88.62 89 PRO A CA 1
ATOM 708 C C . PRO A 1 89 ? -4.992 -1.687 1.655 1.00 88.62 89 PRO A C 1
ATOM 710 O O . PRO A 1 89 ? -5.138 -0.586 2.183 1.00 88.62 89 PRO A O 1
ATOM 713 N N . TRP A 1 90 ? -5.900 -2.651 1.772 1.00 89.75 90 TRP A N 1
ATOM 714 C CA . TRP A 1 90 ? -7.045 -2.542 2.674 1.00 89.75 90 TRP A CA 1
ATOM 715 C C . TRP A 1 90 ? -6.615 -2.765 4.132 1.00 89.75 90 TRP A C 1
ATOM 717 O O . TRP A 1 90 ? -5.660 -3.508 4.379 1.00 89.75 90 TRP A O 1
ATOM 727 N N . ARG A 1 91 ? -7.277 -2.118 5.096 1.00 91.00 91 ARG A N 1
ATOM 728 C CA . ARG A 1 91 ? -7.005 -2.232 6.537 1.00 91.00 91 ARG A CA 1
ATOM 729 C C . ARG A 1 91 ? -8.305 -2.292 7.327 1.00 91.00 91 ARG A C 1
ATOM 731 O O . ARG A 1 91 ? -9.158 -1.417 7.199 1.00 91.00 91 ARG A O 1
ATOM 738 N N . LEU A 1 92 ? -8.375 -3.270 8.227 1.00 90.44 92 LEU A N 1
ATOM 739 C CA . LEU A 1 92 ? -9.492 -3.464 9.145 1.00 90.44 92 LEU A CA 1
ATOM 740 C C . LEU A 1 92 ? -9.018 -3.275 10.590 1.00 90.44 92 LEU A C 1
ATOM 742 O O . LEU A 1 92 ? -8.065 -3.915 11.038 1.00 90.44 92 LEU A O 1
ATOM 746 N N . ILE A 1 93 ? -9.687 -2.396 11.333 1.00 89.38 93 ILE A N 1
ATOM 747 C CA . ILE A 1 93 ? -9.447 -2.174 12.762 1.00 89.38 93 ILE A CA 1
ATOM 748 C C . ILE A 1 93 ? -10.703 -2.569 13.528 1.00 89.38 93 ILE A C 1
ATOM 750 O O . ILE A 1 93 ? -11.750 -1.941 13.382 1.00 89.38 93 ILE A O 1
ATOM 754 N N . GLU A 1 94 ? -10.571 -3.574 14.389 1.00 90.25 94 GLU A N 1
ATOM 755 C CA . GLU A 1 94 ? -11.644 -4.064 15.251 1.00 90.25 94 GLU A CA 1
ATOM 756 C C . GLU A 1 94 ? -11.294 -3.847 16.725 1.00 90.25 94 GLU A C 1
ATOM 758 O O . GLU A 1 94 ? -10.160 -4.078 17.155 1.00 90.25 94 GLU A O 1
ATOM 763 N N . GLU A 1 95 ? -12.282 -3.451 17.523 1.00 89.25 95 GLU A N 1
ATOM 764 C CA . GLU A 1 95 ? -12.170 -3.365 18.976 1.00 89.25 95 GLU A CA 1
ATOM 765 C C . GLU A 1 95 ? -13.249 -4.208 19.660 1.00 89.25 95 GLU A C 1
ATOM 767 O O . GLU A 1 95 ? -14.405 -4.263 19.239 1.00 89.25 95 GLU A O 1
ATOM 772 N N . LYS A 1 96 ? -12.872 -4.854 20.767 1.00 89.06 96 LYS A N 1
ATOM 773 C CA . LYS A 1 96 ? -13.811 -5.589 21.616 1.00 89.06 96 LYS A CA 1
ATOM 774 C C . LYS A 1 96 ? -14.504 -4.648 22.580 1.00 89.06 96 LYS A C 1
ATOM 776 O O . LYS A 1 96 ? -13.951 -4.309 23.626 1.00 89.06 96 LYS A O 1
ATOM 781 N N . GLN A 1 97 ? -15.760 -4.322 22.302 1.00 87.50 97 GLN A N 1
ATOM 782 C CA . GLN A 1 97 ? -16.578 -3.576 23.247 1.00 87.50 97 GLN A CA 1
ATOM 783 C C . GLN A 1 97 ? -17.320 -4.526 24.189 1.00 87.50 97 GLN A C 1
ATOM 785 O O . GLN A 1 97 ? -17.991 -5.474 23.771 1.00 87.50 97 GLN A O 1
ATOM 790 N N . LYS A 1 98 ? -17.216 -4.259 25.494 1.00 87.06 98 LYS A N 1
ATOM 791 C CA . LYS A 1 98 ? -17.984 -4.971 26.519 1.00 87.06 98 LYS A CA 1
ATOM 792 C C . LYS A 1 98 ? -19.457 -4.559 26.426 1.00 87.06 98 LYS A C 1
ATOM 794 O O . LYS A 1 98 ? -19.786 -3.399 26.647 1.00 87.06 98 LYS A O 1
ATOM 799 N N . THR A 1 99 ? -20.337 -5.509 26.126 1.00 85.94 99 THR A N 1
ATOM 800 C CA . THR A 1 99 ? -21.792 -5.293 25.987 1.00 85.94 99 THR A CA 1
ATOM 801 C C . THR A 1 99 ? -22.589 -5.792 27.194 1.00 85.94 99 THR A C 1
ATOM 803 O O . THR A 1 99 ? -23.767 -5.483 27.333 1.00 85.94 99 THR A O 1
ATOM 806 N N . GLY A 1 100 ? -21.949 -6.544 28.090 1.00 83.69 100 GLY A N 1
ATOM 807 C CA . GLY A 1 100 ? -22.552 -7.100 29.299 1.00 83.69 100 GLY A CA 1
ATOM 808 C C . GLY A 1 100 ? -21.489 -7.653 30.245 1.00 83.69 100 GLY A C 1
ATOM 809 O O . GLY A 1 100 ? -20.293 -7.508 30.003 1.00 83.69 100 GLY A O 1
ATOM 810 N N . GLU A 1 101 ? -21.893 -8.293 31.341 1.00 79.69 101 GLU A N 1
ATOM 811 C CA . GLU A 1 101 ? -20.973 -8.673 32.426 1.00 79.69 101 GLU A CA 1
ATOM 812 C C . GLU A 1 101 ? -19.838 -9.614 31.966 1.00 79.69 101 GLU A C 1
ATOM 814 O O . GLU A 1 101 ? -18.698 -9.463 32.415 1.00 79.69 101 GLU A O 1
ATOM 819 N N . LYS A 1 102 ? -20.133 -10.506 31.004 1.00 81.81 102 LYS A N 1
ATOM 820 C CA . LYS A 1 102 ? -19.192 -11.448 30.362 1.00 81.81 102 LYS A CA 1
ATOM 821 C C . LYS A 1 102 ? -19.296 -11.495 28.828 1.00 81.81 102 LYS A C 1
ATOM 823 O O . LYS A 1 102 ? -18.742 -12.402 28.213 1.00 81.81 102 LYS A O 1
ATOM 828 N N . THR A 1 103 ? -20.012 -10.561 28.205 1.00 83.50 103 THR A N 1
ATOM 829 C CA . THR A 1 103 ? -20.209 -10.538 26.749 1.00 83.50 103 THR A CA 1
ATOM 830 C C . THR A 1 103 ? -19.414 -9.406 26.117 1.00 83.50 103 THR A C 1
ATOM 832 O O . THR A 1 103 ? -19.456 -8.261 26.573 1.00 83.50 103 THR A O 1
ATOM 835 N N . TYR A 1 104 ? -18.693 -9.746 25.053 1.00 86.94 104 TYR A N 1
ATOM 836 C CA . TYR A 1 104 ? -17.946 -8.816 24.218 1.00 86.94 104 TYR A CA 1
ATOM 837 C C . TYR A 1 104 ? -18.464 -8.937 22.792 1.00 86.94 104 TYR A C 1
ATOM 839 O O . TYR A 1 104 ? -18.788 -10.040 22.348 1.00 86.94 104 TYR A O 1
ATOM 847 N N . LYS A 1 105 ? -18.561 -7.808 22.101 1.00 88.50 105 LYS A N 1
ATOM 848 C CA . LYS A 1 105 ? -18.875 -7.748 20.677 1.00 88.50 105 LYS A CA 1
ATOM 849 C C . LYS A 1 105 ? -17.705 -7.080 19.967 1.00 88.50 105 LYS A C 1
ATOM 851 O O . LYS A 1 105 ? -17.203 -6.069 20.458 1.00 88.50 105 LYS A O 1
ATOM 856 N N . ASP A 1 106 ? -17.297 -7.649 18.842 1.00 86.69 106 ASP A N 1
ATOM 857 C CA . ASP A 1 106 ? -16.332 -7.015 17.953 1.00 86.69 106 ASP A CA 1
ATOM 858 C C . ASP A 1 106 ? -17.026 -5.855 17.223 1.00 86.69 106 ASP A C 1
ATOM 860 O O . ASP A 1 106 ? -18.144 -5.991 16.709 1.00 86.69 106 ASP A O 1
ATOM 864 N N . ILE A 1 107 ? -16.400 -4.684 17.258 1.00 91.69 107 ILE A N 1
ATOM 865 C CA . ILE A 1 107 ? -16.874 -3.467 16.605 1.00 91.69 107 ILE A CA 1
ATOM 866 C C . ILE A 1 107 ? -15.799 -3.005 15.644 1.00 91.69 107 ILE A C 1
ATOM 868 O O . ILE A 1 107 ? -14.646 -2.826 16.030 1.00 91.69 107 ILE A O 1
ATOM 872 N N . ILE A 1 108 ? -16.206 -2.793 14.399 1.00 90.12 108 ILE A N 1
ATOM 873 C CA . ILE A 1 108 ? -15.353 -2.245 13.355 1.00 90.12 108 ILE A CA 1
ATOM 874 C C . ILE A 1 108 ? -15.195 -0.748 13.627 1.00 90.12 108 ILE A C 1
ATOM 876 O O . ILE A 1 108 ? -16.169 0.004 13.585 1.00 90.12 108 ILE A O 1
ATOM 880 N N . LEU A 1 109 ? -13.973 -0.334 13.948 1.00 90.38 109 LEU A N 1
ATOM 881 C CA . LEU A 1 109 ? -13.601 1.069 14.127 1.00 90.38 109 LEU A CA 1
ATOM 882 C C . LEU A 1 109 ? -13.211 1.719 12.802 1.00 90.38 109 LEU A C 1
ATOM 884 O O . LEU A 1 109 ? -13.455 2.906 12.605 1.00 90.38 109 LEU A O 1
ATOM 888 N N . PHE A 1 110 ? -12.581 0.945 11.920 1.00 91.75 110 PHE A N 1
ATOM 889 C CA . PHE A 1 110 ? -12.130 1.402 10.616 1.00 91.75 110 PHE A CA 1
ATOM 890 C C . PHE A 1 110 ? -12.099 0.235 9.638 1.00 91.75 110 PHE A C 1
ATOM 892 O O . PHE A 1 110 ? -11.635 -0.850 9.986 1.00 91.75 110 PHE A O 1
ATOM 899 N N . ASP A 1 111 ? -12.577 0.492 8.429 1.00 91.62 111 ASP A N 1
ATOM 900 C CA . ASP A 1 111 ? -12.608 -0.447 7.316 1.00 91.62 111 ASP A CA 1
ATOM 901 C C . ASP A 1 111 ? -12.402 0.364 6.034 1.00 91.62 111 ASP A C 1
ATOM 903 O O . ASP A 1 111 ? -13.294 1.098 5.591 1.00 91.62 111 ASP A O 1
ATOM 907 N N . GLY A 1 112 ? -11.172 0.365 5.528 1.00 92.12 112 GLY A N 1
ATOM 908 C CA . GLY A 1 112 ? -10.786 1.287 4.469 1.00 92.12 112 GLY A CA 1
ATOM 909 C C . GLY A 1 112 ? -9.334 1.159 4.018 1.00 92.12 112 GLY A C 1
ATOM 910 O O . GLY A 1 112 ? -8.603 0.282 4.486 1.00 92.12 112 GLY A O 1
ATOM 911 N N . PRO A 1 113 ? -8.901 2.032 3.096 1.00 93.12 113 PRO A N 1
ATOM 912 C CA . PRO A 1 113 ? -7.551 2.000 2.559 1.00 93.12 113 PRO A CA 1
ATOM 913 C C . PRO A 1 113 ? -6.517 2.437 3.602 1.00 93.12 113 PRO A C 1
ATOM 915 O O . PRO A 1 113 ? -6.763 3.302 4.443 1.00 93.12 113 PRO A O 1
ATOM 918 N N . ASP A 1 114 ? -5.324 1.868 3.501 1.00 93.88 114 ASP A N 1
ATOM 919 C CA . ASP A 1 114 ? -4.129 2.291 4.217 1.00 93.88 114 ASP A CA 1
ATOM 920 C C . ASP A 1 114 ? -3.004 2.620 3.228 1.00 93.88 114 ASP A C 1
ATOM 922 O O . ASP A 1 114 ? -3.129 2.404 2.027 1.00 93.88 114 ASP A O 1
ATOM 926 N N . ILE A 1 115 ? -1.893 3.165 3.718 1.00 93.50 115 ILE A N 1
ATOM 927 C CA . ILE A 1 115 ? -0.726 3.511 2.902 1.00 93.50 115 ILE A CA 1
ATOM 928 C C . ILE A 1 115 ? 0.490 2.724 3.394 1.00 93.50 115 ILE A C 1
ATOM 930 O O . ILE A 1 115 ? 0.822 2.736 4.583 1.00 93.50 115 ILE A O 1
ATOM 934 N N . GLU A 1 116 ? 1.202 2.083 2.473 1.00 90.19 116 GLU A N 1
ATOM 935 C CA . GLU A 1 116 ? 2.479 1.414 2.713 1.00 90.19 116 GLU A CA 1
ATOM 936 C C . GLU A 1 116 ? 3.538 1.914 1.721 1.00 90.19 116 GLU A C 1
ATOM 938 O O . GLU A 1 116 ? 3.301 2.040 0.520 1.00 90.19 116 GLU A O 1
ATOM 943 N N . ASN A 1 117 ? 4.735 2.216 2.230 1.00 90.19 117 ASN A N 1
ATOM 944 C CA . ASN A 1 117 ? 5.851 2.647 1.392 1.00 90.19 117 ASN A CA 1
ATOM 945 C C . ASN A 1 117 ? 6.577 1.436 0.823 1.00 90.19 117 ASN A C 1
ATOM 947 O O . ASN A 1 117 ? 6.982 0.546 1.572 1.00 90.19 117 ASN A O 1
ATOM 951 N N . VAL A 1 118 ? 6.801 1.447 -0.486 1.00 88.50 118 VAL A N 1
ATOM 952 C CA . VAL A 1 118 ? 7.511 0.372 -1.170 1.00 88.50 118 VAL A CA 1
ATOM 953 C C . VAL A 1 118 ? 9.013 0.646 -1.141 1.00 88.50 118 VAL A C 1
ATOM 955 O O . VAL A 1 118 ? 9.466 1.763 -1.410 1.00 88.50 118 VAL A O 1
ATOM 958 N N . ASP A 1 119 ? 9.797 -0.389 -0.833 1.00 85.75 119 ASP A N 1
ATOM 959 C CA . ASP A 1 119 ? 11.245 -0.354 -1.025 1.00 85.75 119 ASP A CA 1
ATOM 960 C C . ASP A 1 119 ? 11.555 -0.418 -2.523 1.00 85.75 119 ASP A C 1
ATOM 962 O O . ASP A 1 119 ? 11.585 -1.483 -3.140 1.00 85.75 119 ASP A O 1
ATOM 966 N N . VAL A 1 120 ? 11.780 0.758 -3.102 1.00 85.12 120 VAL A N 1
ATOM 967 C CA . VAL A 1 120 ? 12.053 0.942 -4.527 1.00 85.12 120 VAL A CA 1
ATOM 968 C C . VAL A 1 120 ? 13.265 0.156 -5.029 1.00 85.12 120 VAL A C 1
ATOM 970 O O . VAL A 1 120 ? 13.295 -0.222 -6.191 1.00 85.12 120 VAL A O 1
ATOM 973 N N . ILE A 1 121 ? 14.236 -0.155 -4.162 1.00 84.31 121 ILE A N 1
ATOM 974 C CA . ILE A 1 121 ? 15.425 -0.933 -4.547 1.00 84.31 121 ILE A CA 1
ATOM 975 C C . ILE A 1 121 ? 15.054 -2.390 -4.850 1.00 84.31 121 ILE A C 1
ATOM 977 O O . ILE A 1 121 ? 15.731 -3.053 -5.633 1.00 84.31 121 ILE A O 1
ATOM 981 N N . LYS A 1 122 ? 13.997 -2.895 -4.210 1.00 82.00 122 LYS A N 1
ATOM 982 C CA . LYS A 1 122 ? 13.534 -4.281 -4.349 1.00 82.00 122 LYS A CA 1
ATOM 983 C C . LYS A 1 122 ? 12.337 -4.410 -5.280 1.00 82.00 122 LYS A C 1
ATOM 985 O O . LYS A 1 122 ? 12.050 -5.507 -5.734 1.00 82.00 122 LYS A O 1
ATOM 990 N N . PHE A 1 123 ? 11.641 -3.314 -5.548 1.00 86.31 123 PHE A N 1
ATOM 991 C CA . PHE A 1 123 ? 10.484 -3.288 -6.425 1.00 86.31 123 PHE A CA 1
ATOM 992 C C . PHE A 1 123 ? 10.872 -3.577 -7.877 1.00 86.31 123 PHE A C 1
ATOM 994 O O . PHE A 1 123 ? 11.723 -2.894 -8.448 1.00 86.31 123 PHE A O 1
ATOM 1001 N N . LEU A 1 124 ? 10.210 -4.563 -8.481 1.00 87.19 124 LEU A N 1
ATOM 1002 C CA . LEU A 1 124 ? 10.331 -4.857 -9.904 1.00 87.19 124 LEU A CA 1
ATOM 1003 C C . LEU A 1 124 ? 8.990 -4.566 -10.573 1.00 87.19 124 LEU A C 1
ATOM 1005 O O . LEU A 1 124 ? 7.938 -4.942 -10.064 1.00 87.19 124 LEU A O 1
ATOM 1009 N N . SER A 1 125 ? 9.031 -3.910 -11.722 1.00 87.75 125 SER A N 1
ATOM 1010 C CA . SER A 1 125 ? 7.856 -3.651 -12.554 1.00 87.75 125 SER A CA 1
ATOM 1011 C C . SER A 1 125 ? 8.212 -3.885 -14.009 1.00 87.75 125 SER A C 1
ATOM 1013 O O . SER A 1 125 ? 9.397 -3.871 -14.357 1.00 87.75 125 SER A O 1
ATOM 1015 N N . ASP A 1 126 ? 7.192 -4.109 -14.830 1.00 87.19 126 ASP A N 1
ATOM 1016 C CA . ASP A 1 126 ? 7.346 -4.283 -16.268 1.00 87.19 126 ASP A CA 1
ATOM 1017 C C . ASP A 1 126 ? 8.160 -3.133 -16.897 1.00 87.19 126 ASP A C 1
ATOM 1019 O O . ASP A 1 126 ? 7.686 -1.996 -16.935 1.00 87.19 126 ASP A O 1
ATOM 1023 N N . PRO A 1 127 ? 9.370 -3.399 -17.428 1.00 83.56 127 PRO A N 1
ATOM 1024 C CA . PRO A 1 127 ? 10.215 -2.358 -18.006 1.00 83.56 127 PRO A CA 1
ATOM 1025 C C . PRO A 1 127 ? 9.668 -1.808 -19.330 1.00 83.56 127 PRO A C 1
ATOM 1027 O O . PRO A 1 127 ? 10.135 -0.766 -19.798 1.00 83.56 127 PRO A O 1
ATOM 1030 N N . PHE A 1 128 ? 8.714 -2.500 -19.958 1.00 85.12 128 PHE A N 1
ATOM 1031 C CA . PHE A 1 128 ? 8.075 -2.066 -21.197 1.00 85.12 128 PHE A CA 1
ATOM 1032 C C . PHE A 1 128 ? 6.823 -1.229 -20.952 1.00 85.12 128 PHE A C 1
ATOM 1034 O O . PHE A 1 128 ? 6.331 -0.599 -21.893 1.00 85.12 128 PHE A O 1
ATOM 1041 N N . ASN A 1 129 ? 6.344 -1.162 -19.708 1.00 84.06 129 ASN A N 1
ATOM 1042 C CA . ASN A 1 129 ? 5.253 -0.284 -19.336 1.00 84.06 129 ASN A CA 1
ATOM 1043 C C . ASN A 1 129 ? 5.777 0.947 -18.580 1.00 84.06 129 ASN A C 1
ATOM 1045 O O . ASN A 1 129 ? 6.577 0.860 -17.654 1.00 84.06 129 ASN A O 1
ATOM 1049 N N . LYS A 1 130 ? 5.344 2.131 -19.019 1.00 77.06 130 LYS A N 1
ATOM 1050 C CA . LYS A 1 130 ? 5.729 3.409 -18.402 1.00 77.06 130 LYS A CA 1
ATOM 1051 C C . LYS A 1 130 ? 4.911 3.726 -17.155 1.00 77.06 130 LYS A C 1
ATOM 1053 O O . LYS A 1 130 ? 5.315 4.595 -16.386 1.00 77.06 130 LYS A O 1
ATOM 1058 N N . ASP A 1 131 ? 3.763 3.081 -16.993 1.00 80.94 131 ASP A N 1
ATOM 1059 C CA . ASP A 1 131 ? 2.898 3.236 -15.835 1.00 80.94 131 ASP A CA 1
ATOM 1060 C C . ASP A 1 131 ? 2.875 1.959 -14.976 1.00 80.94 131 ASP A C 1
ATOM 1062 O O . ASP A 1 131 ? 3.538 0.960 -15.256 1.00 80.94 131 ASP A O 1
ATOM 1066 N N . LEU A 1 132 ? 2.109 2.006 -13.886 1.00 83.00 132 LEU A N 1
ATOM 1067 C CA . LEU A 1 132 ? 1.916 0.877 -12.982 1.00 83.00 132 LEU A CA 1
ATOM 1068 C C . LEU A 1 132 ? 0.666 0.065 -13.357 1.00 83.00 132 LEU A C 1
ATOM 1070 O O . LEU A 1 132 ? -0.010 -0.435 -12.464 1.00 83.00 132 LEU A O 1
ATOM 1074 N N . THR A 1 133 ? 0.314 -0.070 -14.637 1.00 84.88 133 THR A N 1
ATOM 1075 C CA . THR A 1 133 ? -0.839 -0.887 -15.073 1.00 84.88 133 THR A CA 1
ATOM 1076 C C . THR A 1 133 ? -0.461 -2.305 -15.482 1.00 84.88 133 THR A C 1
ATOM 1078 O O . THR A 1 133 ? -1.354 -3.129 -15.595 1.00 84.88 133 THR A O 1
ATOM 1081 N N . SER A 1 134 ? 0.828 -2.625 -15.649 1.00 88.81 134 SER A N 1
ATOM 1082 C CA . SER A 1 134 ? 1.305 -3.994 -15.929 1.00 88.81 134 SER A CA 1
ATOM 1083 C C . SER A 1 134 ? 1.661 -4.757 -14.646 1.00 88.81 134 SER A C 1
ATOM 1085 O O . SER A 1 134 ? 1.313 -4.326 -13.543 1.00 88.81 134 SER A O 1
ATOM 1087 N N . TRP A 1 135 ? 2.336 -5.898 -14.761 1.00 88.81 135 TRP A N 1
ATOM 1088 C CA . TRP A 1 135 ? 2.761 -6.695 -13.621 1.00 88.81 135 TRP A CA 1
ATOM 1089 C C . TRP A 1 135 ? 3.805 -5.977 -12.751 1.00 88.81 135 TRP A C 1
ATOM 1091 O O . TRP A 1 135 ? 4.607 -5.162 -13.222 1.00 88.81 135 TRP A O 1
ATOM 1101 N N . LYS A 1 136 ? 3.797 -6.296 -11.455 1.00 89.75 136 LYS A N 1
ATOM 1102 C CA . LYS A 1 136 ? 4.803 -5.870 -10.477 1.00 89.75 136 LYS A CA 1
ATOM 1103 C C . LYS A 1 136 ? 5.141 -7.013 -9.539 1.00 89.75 136 LYS A C 1
ATOM 1105 O O . LYS A 1 136 ? 4.307 -7.875 -9.276 1.00 89.75 136 LYS A O 1
ATOM 1110 N N . ILE A 1 137 ? 6.344 -6.978 -8.988 1.00 88.06 137 ILE A N 1
ATOM 1111 C CA . ILE A 1 137 ? 6.806 -7.930 -7.986 1.00 88.06 137 ILE A CA 1
ATOM 1112 C C . ILE A 1 137 ? 7.350 -7.151 -6.794 1.00 88.06 137 ILE A C 1
ATOM 1114 O O . ILE A 1 137 ? 8.188 -6.255 -6.936 1.00 88.06 137 ILE A O 1
ATOM 1118 N N . PHE A 1 138 ? 6.894 -7.541 -5.608 1.00 86.25 138 PHE A N 1
ATOM 1119 C CA . PHE A 1 138 ? 7.348 -7.019 -4.329 1.00 86.25 138 PHE A CA 1
ATOM 1120 C C . PHE A 1 138 ? 8.058 -8.130 -3.547 1.00 86.25 138 PHE A C 1
ATOM 1122 O O . PHE A 1 138 ? 7.401 -8.969 -2.926 1.00 86.25 138 PHE A O 1
ATOM 1129 N N . PRO A 1 139 ? 9.399 -8.145 -3.528 1.00 82.38 139 PRO A N 1
ATOM 1130 C CA . PRO A 1 139 ? 10.161 -8.949 -2.585 1.00 82.38 139 PRO A CA 1
ATOM 1131 C C . PRO A 1 139 ? 10.009 -8.351 -1.184 1.00 82.38 139 PRO A C 1
ATOM 1133 O O . PRO A 1 139 ? 10.478 -7.238 -0.919 1.00 82.38 139 PRO A O 1
ATOM 1136 N N . LYS A 1 140 ? 9.356 -9.079 -0.277 1.00 80.19 140 LYS A N 1
ATOM 1137 C CA . LYS A 1 140 ? 9.181 -8.658 1.117 1.00 80.19 140 LYS A CA 1
ATOM 1138 C C . LYS A 1 140 ? 9.974 -9.585 2.038 1.00 80.19 140 LYS A C 1
ATOM 1140 O O . LYS A 1 140 ? 9.759 -10.795 2.086 1.00 80.19 140 LYS A O 1
ATOM 1145 N N . ASP A 1 141 ? 10.899 -8.987 2.786 1.00 76.44 141 ASP A N 1
ATOM 1146 C CA . ASP A 1 141 ? 11.757 -9.694 3.735 1.00 76.44 141 ASP A CA 1
ATOM 1147 C C . ASP A 1 141 ? 11.191 -9.656 5.152 1.00 76.44 141 ASP A C 1
ATOM 1149 O O . ASP A 1 141 ? 10.750 -8.601 5.609 1.00 76.44 141 ASP A O 1
ATOM 1153 N N . ASN A 1 142 ? 11.331 -10.766 5.886 1.00 75.12 142 ASN A N 1
ATOM 1154 C CA . ASN A 1 142 ? 10.959 -10.877 7.302 1.00 75.12 142 ASN A CA 1
ATOM 1155 C C . ASN A 1 142 ? 9.513 -10.430 7.584 1.00 75.12 142 ASN A C 1
ATOM 1157 O O . ASN A 1 142 ? 9.258 -9.727 8.565 1.00 75.12 142 ASN A O 1
ATOM 1161 N N . VAL A 1 143 ? 8.563 -10.817 6.731 1.00 80.06 143 VAL A N 1
ATOM 1162 C CA . VAL A 1 143 ? 7.156 -10.456 6.918 1.00 80.06 143 VAL A CA 1
ATOM 1163 C C . VAL A 1 143 ? 6.586 -11.269 8.079 1.00 80.06 143 VAL A C 1
ATOM 1165 O O . VAL A 1 143 ? 6.616 -12.500 8.020 1.00 80.06 143 VAL A O 1
ATOM 1168 N N . PRO A 1 144 ? 6.070 -10.633 9.145 1.00 82.75 144 PRO A N 1
ATOM 1169 C CA . PRO A 1 144 ? 5.513 -11.365 10.275 1.00 82.75 144 PRO A CA 1
ATOM 1170 C C . PRO A 1 144 ? 4.289 -12.187 9.860 1.00 82.75 144 PRO A C 1
ATOM 1172 O O . PRO A 1 144 ? 3.375 -11.666 9.219 1.00 82.75 144 PRO A O 1
ATOM 1175 N N . ALA A 1 145 ? 4.200 -13.442 10.304 1.00 79.44 145 ALA A N 1
ATOM 1176 C CA . ALA A 1 145 ? 3.030 -14.284 10.048 1.00 79.44 145 ALA A CA 1
ATOM 1177 C C . ALA A 1 145 ? 1.733 -13.666 10.610 1.00 79.44 145 ALA A C 1
ATOM 1179 O O . ALA A 1 145 ? 0.652 -13.855 10.057 1.00 79.44 145 ALA A O 1
ATOM 1180 N N . THR A 1 146 ? 1.830 -12.880 11.688 1.00 81.69 146 THR A N 1
ATOM 1181 C CA . THR A 1 146 ? 0.700 -12.126 12.256 1.00 81.69 146 THR A CA 1
ATOM 1182 C C . THR A 1 146 ? 0.147 -11.076 11.296 1.00 81.69 146 THR A C 1
ATOM 1184 O O . THR A 1 146 ? -1.069 -10.923 11.221 1.00 81.69 146 THR A O 1
ATOM 1187 N N . TYR A 1 147 ? 1.011 -10.395 10.537 1.00 84.69 147 TYR A N 1
ATOM 1188 C CA . TYR A 1 147 ? 0.601 -9.437 9.510 1.00 84.69 147 TYR A CA 1
ATOM 1189 C C . TYR A 1 147 ? -0.130 -10.147 8.368 1.00 84.69 147 TYR A C 1
ATOM 1191 O O . TYR A 1 147 ? -1.222 -9.733 7.996 1.00 84.69 147 TYR A O 1
ATOM 1199 N N . LEU A 1 148 ? 0.413 -11.262 7.870 1.00 84.94 148 LEU A N 1
ATOM 1200 C CA . LEU A 1 148 ? -0.216 -12.020 6.784 1.00 84.94 148 LEU A CA 1
ATOM 1201 C C . LEU A 1 148 ? -1.591 -12.570 7.187 1.00 84.94 148 LEU A C 1
ATOM 1203 O O . LEU A 1 148 ? -2.546 -12.450 6.428 1.00 84.94 148 LEU A O 1
ATOM 1207 N N . ARG A 1 149 ? -1.727 -13.094 8.412 1.00 83.62 149 ARG A N 1
ATOM 1208 C CA . ARG A 1 149 ? -3.027 -13.541 8.951 1.00 83.62 149 ARG A CA 1
ATOM 1209 C C . ARG A 1 149 ? -4.021 -12.395 9.119 1.00 83.62 149 ARG A C 1
ATOM 1211 O O . ARG A 1 149 ? -5.218 -12.602 8.964 1.00 83.62 149 ARG A O 1
ATOM 1218 N N . GLN A 1 150 ? -3.548 -11.199 9.465 1.00 85.06 150 GLN A N 1
ATOM 1219 C CA . GLN A 1 150 ? -4.404 -10.016 9.511 1.00 85.06 150 GLN A CA 1
ATOM 1220 C C . GLN A 1 150 ? -4.882 -9.637 8.103 1.00 85.06 150 GLN A C 1
ATOM 1222 O O . GLN A 1 150 ? -6.070 -9.413 7.910 1.00 85.06 150 GLN A O 1
ATOM 1227 N N . LYS A 1 151 ? -3.990 -9.660 7.109 1.00 86.44 151 LYS A N 1
ATOM 1228 C CA . LYS A 1 151 ? -4.324 -9.393 5.703 1.00 86.44 151 LYS A CA 1
ATOM 1229 C C . LYS A 1 151 ? -5.268 -10.441 5.100 1.00 86.44 151 LYS A C 1
ATOM 1231 O O . LYS A 1 151 ? -6.117 -10.100 4.286 1.00 86.44 151 LYS A O 1
ATOM 1236 N N . GLU A 1 152 ? -5.182 -11.696 5.543 1.00 85.25 152 GLU A N 1
ATOM 1237 C CA . GLU A 1 152 ? -6.159 -12.744 5.207 1.00 85.25 152 GLU A CA 1
ATOM 1238 C C . GLU A 1 152 ? -7.556 -12.422 5.763 1.00 85.25 152 GLU A C 1
ATOM 1240 O O . GLU A 1 152 ? -8.546 -12.531 5.047 1.00 85.25 152 GLU A O 1
ATOM 1245 N N . LYS A 1 153 ? -7.656 -11.937 7.010 1.00 84.44 153 LYS A N 1
ATOM 1246 C CA . LYS A 1 153 ? -8.939 -11.467 7.573 1.00 84.44 153 LYS A CA 1
ATOM 1247 C C . LYS A 1 153 ? -9.502 -10.247 6.848 1.00 84.44 153 LYS A C 1
ATOM 1249 O O . LYS A 1 153 ? -10.714 -10.099 6.768 1.00 84.44 153 LYS A O 1
ATOM 1254 N N . GLU A 1 154 ? -8.625 -9.391 6.337 1.00 83.75 154 GLU A N 1
ATOM 1255 C CA . GLU A 1 154 ? -8.972 -8.225 5.517 1.00 83.75 154 GLU A CA 1
ATOM 1256 C C . GLU A 1 154 ? -9.378 -8.610 4.083 1.00 83.75 154 GLU A C 1
ATOM 1258 O O . GLU A 1 154 ? -9.713 -7.733 3.293 1.00 83.75 154 GLU A O 1
ATOM 1263 N N . GLY A 1 155 ? -9.346 -9.902 3.731 1.00 82.19 155 GLY A N 1
ATOM 1264 C CA . GLY A 1 155 ? -9.713 -10.406 2.407 1.00 82.19 155 GLY A CA 1
ATOM 1265 C C . GLY A 1 155 ? -8.656 -10.172 1.325 1.00 82.19 155 GLY A C 1
ATOM 1266 O O . GLY A 1 155 ? -8.933 -10.404 0.154 1.00 82.19 155 GLY A O 1
ATOM 1267 N N . VAL A 1 156 ? -7.453 -9.718 1.695 1.00 82.44 156 VAL A N 1
ATOM 1268 C CA . VAL A 1 156 ? -6.357 -9.439 0.749 1.00 82.44 156 VAL A CA 1
ATOM 1269 C C . VAL A 1 156 ? -5.688 -10.729 0.278 1.00 82.44 156 VAL A C 1
ATOM 1271 O O . VAL A 1 156 ? -5.310 -10.843 -0.884 1.00 82.44 156 VAL A O 1
ATOM 1274 N N . TYR A 1 157 ? -5.540 -11.700 1.178 1.00 83.31 157 TYR A N 1
ATOM 1275 C CA . TYR A 1 157 ? -4.947 -13.000 0.876 1.00 83.31 157 TYR A CA 1
ATOM 1276 C C . TYR A 1 157 ? -5.891 -14.134 1.253 1.00 83.31 157 TYR A C 1
ATOM 1278 O O . TYR A 1 157 ? -6.766 -13.975 2.102 1.00 83.31 157 TYR A O 1
ATOM 1286 N N . ILE A 1 158 ? -5.641 -15.305 0.677 1.00 77.56 158 ILE A N 1
ATOM 1287 C CA . ILE A 1 158 ? -6.295 -16.563 1.031 1.00 77.56 158 ILE A CA 1
ATOM 1288 C C . ILE A 1 158 ? -5.234 -17.627 1.322 1.00 77.56 158 ILE A C 1
ATOM 1290 O O . ILE A 1 158 ? -4.146 -17.599 0.749 1.00 77.56 158 ILE A O 1
ATOM 1294 N N . ASN A 1 159 ? -5.552 -18.570 2.209 1.00 74.25 159 ASN A N 1
ATOM 1295 C CA . ASN A 1 159 ? -4.718 -19.730 2.538 1.00 74.25 159 ASN A CA 1
ATOM 1296 C C . ASN A 1 159 ? -3.304 -19.393 3.050 1.00 74.25 159 ASN A C 1
ATOM 1298 O O . ASN A 1 159 ? -2.363 -20.164 2.861 1.00 74.25 159 ASN A O 1
ATOM 1302 N N . ILE A 1 160 ? -3.145 -18.304 3.812 1.00 76.19 160 ILE A N 1
ATOM 1303 C CA . ILE A 1 160 ? -1.849 -17.903 4.401 1.00 76.19 160 ILE A CA 1
ATOM 1304 C C . ILE A 1 160 ? -1.251 -19.002 5.288 1.00 76.19 160 ILE A C 1
ATOM 1306 O O . ILE A 1 160 ? -0.033 -19.103 5.425 1.00 76.19 160 ILE A O 1
ATOM 1310 N N . LYS A 1 161 ? -2.093 -19.865 5.868 1.00 71.81 161 LYS A N 1
ATOM 1311 C CA . LYS A 1 161 ? -1.676 -21.040 6.653 1.00 71.81 161 LYS A CA 1
ATOM 1312 C C . LYS A 1 161 ? -0.750 -22.013 5.900 1.00 71.81 161 LYS A C 1
ATOM 1314 O O . LYS A 1 161 ? -0.076 -22.801 6.556 1.00 71.81 161 LYS A O 1
ATOM 1319 N N . GLU A 1 162 ? -0.748 -22.002 4.567 1.00 70.81 162 GLU A N 1
ATOM 1320 C CA . GLU A 1 162 ? 0.070 -22.899 3.736 1.00 70.81 162 GLU A CA 1
ATOM 1321 C C . GLU A 1 162 ? 1.490 -22.365 3.506 1.00 70.81 162 GLU A C 1
ATOM 1323 O O . GLU A 1 162 ? 2.394 -23.121 3.136 1.00 70.81 162 GLU A O 1
ATOM 1328 N N . LEU A 1 163 ? 1.722 -21.080 3.795 1.00 67.75 163 LEU A N 1
ATOM 1329 C CA . LEU A 1 163 ? 3.053 -20.491 3.762 1.00 67.75 163 LEU A CA 1
ATOM 1330 C C . LEU A 1 163 ? 3.898 -21.083 4.896 1.00 67.75 163 LEU A C 1
ATOM 1332 O O . LEU A 1 163 ? 3.655 -20.848 6.078 1.00 67.75 163 LEU A O 1
ATOM 1336 N N . LYS A 1 164 ? 4.905 -21.875 4.524 1.00 64.62 164 LYS A N 1
ATOM 1337 C CA . LYS A 1 164 ? 5.898 -22.415 5.461 1.00 64.62 164 LYS A CA 1
ATOM 1338 C C . LYS A 1 164 ? 6.799 -21.300 6.000 1.00 64.62 164 LYS A C 1
ATOM 1340 O O . LYS A 1 164 ? 7.183 -20.402 5.256 1.00 64.62 164 LYS A O 1
ATOM 1345 N N . ASP A 1 165 ? 7.222 -21.402 7.255 1.00 60.66 165 ASP A N 1
ATOM 1346 C CA . ASP A 1 165 ? 8.266 -20.518 7.776 1.00 60.66 165 ASP A CA 1
ATOM 1347 C C . ASP A 1 165 ? 9.561 -20.713 6.976 1.00 60.66 165 ASP A C 1
ATOM 1349 O O . ASP A 1 165 ? 10.062 -21.833 6.837 1.00 60.66 1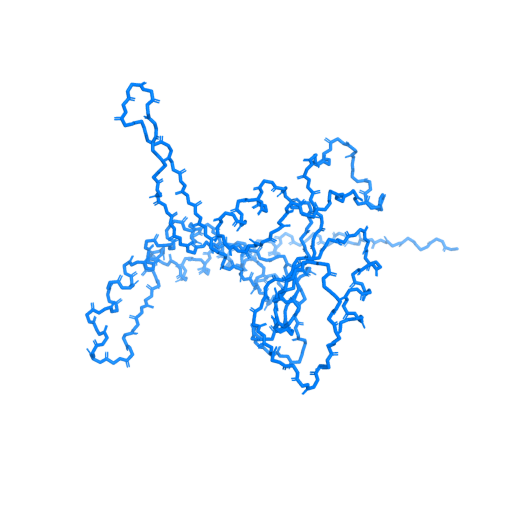65 ASP A O 1
ATOM 1353 N N . THR A 1 166 ? 10.121 -19.625 6.452 1.00 56.16 166 THR A N 1
ATOM 1354 C CA . THR A 1 166 ? 11.411 -19.652 5.754 1.00 56.16 166 THR A CA 1
ATOM 1355 C C . THR A 1 166 ? 12.498 -19.061 6.622 1.00 56.16 166 THR A C 1
ATOM 1357 O O . THR A 1 166 ? 12.497 -17.867 6.916 1.00 56.16 166 THR A O 1
ATOM 1360 N N . SER A 1 167 ? 13.487 -19.877 6.963 1.00 49.34 167 SER A N 1
ATOM 1361 C CA . SER A 1 167 ? 14.783 -19.388 7.418 1.00 49.34 167 SER A CA 1
ATOM 1362 C C . SER A 1 167 ? 15.658 -19.075 6.203 1.00 49.34 167 SER A C 1
ATOM 1364 O O . SER A 1 167 ? 15.921 -19.970 5.401 1.00 49.34 167 SER A O 1
ATOM 1366 N N . TYR A 1 168 ? 16.126 -17.831 6.076 1.00 42.69 168 TYR A N 1
ATOM 1367 C CA . TYR A 1 168 ? 17.092 -17.421 5.050 1.00 42.69 168 TYR A CA 1
ATOM 1368 C C . TYR A 1 168 ? 18.304 -18.379 5.009 1.00 42.69 168 TYR A C 1
ATOM 1370 O O . TYR A 1 168 ? 18.824 -18.728 6.076 1.00 42.69 168 TYR A O 1
ATOM 1378 N N . PRO A 1 169 ? 18.824 -18.773 3.832 1.00 42.81 169 PRO A N 1
ATOM 1379 C CA . PRO A 1 169 ? 20.085 -19.499 3.761 1.00 42.81 169 PRO A CA 1
ATOM 1380 C C . PRO A 1 169 ? 21.214 -18.538 4.140 1.00 42.81 169 PRO A C 1
ATOM 1382 O O . PRO A 1 169 ? 21.539 -17.690 3.327 1.00 42.81 169 PRO A O 1
ATOM 1385 N N . GLU A 1 170 ? 21.728 -18.635 5.377 1.00 45.38 170 GLU A N 1
ATOM 1386 C CA . GLU A 1 170 ? 22.970 -18.132 6.038 1.00 45.38 170 GLU A CA 1
ATOM 1387 C C . GLU A 1 170 ? 23.872 -17.016 5.413 1.00 45.38 170 GLU A C 1
ATOM 1389 O O . GLU A 1 170 ? 24.934 -16.717 5.963 1.00 45.38 170 GLU A O 1
ATOM 1394 N N . PHE A 1 171 ? 23.512 -16.333 4.327 1.00 40.75 171 PHE A N 1
ATOM 1395 C CA . PHE A 1 171 ? 24.398 -15.469 3.540 1.00 40.75 171 PHE A CA 1
ATOM 1396 C C . PHE A 1 171 ? 24.538 -14.054 4.102 1.00 40.75 171 PHE A C 1
ATOM 1398 O O . PHE A 1 171 ? 25.497 -13.352 3.789 1.00 40.75 171 PHE A O 1
ATOM 1405 N N . PHE A 1 172 ? 23.650 -13.656 5.012 1.00 42.44 172 PHE A N 1
ATOM 1406 C CA . PHE A 1 172 ? 23.813 -12.456 5.821 1.00 42.44 172 PHE A CA 1
ATOM 1407 C C . PHE A 1 172 ? 23.692 -12.818 7.298 1.00 42.44 172 PHE A C 1
ATOM 1409 O O . PHE A 1 172 ? 22.658 -12.597 7.922 1.00 42.44 172 PHE A O 1
ATOM 1416 N N . LYS A 1 173 ? 24.780 -13.334 7.888 1.00 40.47 173 LYS A N 1
ATOM 1417 C CA . LYS A 1 173 ? 24.968 -13.357 9.348 1.00 40.47 173 LYS A CA 1
ATOM 1418 C C . LYS A 1 173 ? 25.023 -11.924 9.892 1.00 40.47 173 LYS A C 1
ATOM 1420 O O . LYS A 1 173 ? 26.079 -11.413 10.256 1.00 40.47 173 LYS A O 1
ATOM 1425 N N . ARG A 1 174 ? 23.869 -11.260 9.971 1.00 41.38 174 ARG A N 1
ATOM 1426 C CA . ARG A 1 174 ? 23.585 -10.370 11.097 1.00 41.38 174 ARG A CA 1
ATOM 1427 C C . ARG A 1 174 ? 23.266 -11.278 12.284 1.00 41.38 174 ARG A C 1
ATOM 1429 O O . ARG A 1 174 ? 22.642 -12.315 12.115 1.00 41.38 174 ARG A O 1
ATOM 1436 N N . SER A 1 175 ? 23.818 -10.919 13.439 1.00 38.09 175 SER A N 1
ATOM 1437 C CA . SER A 1 175 ? 23.831 -11.693 14.686 1.00 38.09 175 SER A CA 1
ATOM 1438 C C . SER A 1 175 ? 22.571 -12.563 14.913 1.00 38.09 175 SER A C 1
ATOM 1440 O O . SER A 1 175 ? 21.466 -12.038 14.783 1.00 38.09 175 SER A O 1
ATOM 1442 N N . PRO A 1 176 ? 22.701 -13.842 15.325 1.00 43.28 176 PRO A N 1
ATOM 1443 C CA . PRO A 1 176 ? 21.593 -14.799 15.513 1.00 43.28 176 PRO A CA 1
ATOM 1444 C C . PRO A 1 176 ? 20.598 -14.444 16.641 1.00 43.28 176 PRO A C 1
ATOM 1446 O O . PRO A 1 176 ? 19.771 -15.261 17.028 1.00 43.28 176 PRO A O 1
ATOM 1449 N N . LEU A 1 177 ? 20.668 -13.229 17.187 1.00 42.25 177 LEU A N 1
ATOM 1450 C CA . LEU A 1 177 ? 19.854 -12.750 18.305 1.00 42.25 177 LEU A CA 1
ATOM 1451 C C . LEU A 1 177 ? 18.579 -12.001 17.880 1.00 42.25 177 LEU A C 1
ATOM 1453 O O . LEU A 1 177 ? 17.805 -11.618 18.752 1.00 42.25 177 LEU A O 1
ATOM 1457 N N . THR A 1 178 ? 18.347 -11.776 16.581 1.00 45.28 178 THR A N 1
ATOM 1458 C CA . THR A 1 178 ? 17.226 -10.938 16.101 1.00 45.28 178 THR A CA 1
ATOM 1459 C C . THR A 1 178 ? 16.368 -11.547 14.996 1.00 45.28 178 THR A C 1
ATOM 1461 O O . THR A 1 178 ? 15.481 -10.851 14.513 1.00 45.28 178 THR A O 1
ATOM 1464 N N . SER A 1 179 ? 16.594 -12.794 14.571 1.00 46.56 179 SER A N 1
ATOM 1465 C CA . SER A 1 179 ? 15.695 -13.442 13.606 1.00 46.56 179 SER A CA 1
ATOM 1466 C C . SER A 1 179 ? 14.327 -13.629 14.274 1.00 46.56 179 SER A C 1
ATOM 1468 O O . SER A 1 179 ? 14.258 -14.370 15.263 1.00 46.56 179 SER A O 1
ATOM 1470 N N . PRO A 1 180 ? 13.260 -12.945 13.822 1.00 50.56 180 PRO A N 1
ATOM 1471 C CA . PRO A 1 180 ? 11.945 -13.123 14.414 1.00 50.56 180 PRO A CA 1
ATOM 1472 C C . PRO A 1 180 ? 11.538 -14.585 14.237 1.00 50.56 180 PRO A C 1
ATOM 1474 O O . PRO A 1 180 ? 11.617 -15.129 13.137 1.00 50.56 180 PRO A O 1
ATOM 1477 N N . LYS A 1 181 ? 11.128 -15.242 15.324 1.00 58.38 181 LYS A N 1
ATOM 1478 C CA . LYS A 1 181 ? 10.330 -16.463 15.187 1.00 58.38 181 LYS A CA 1
ATOM 1479 C C . LYS A 1 181 ? 9.036 -16.058 14.466 1.00 58.38 181 LYS A C 1
ATOM 1481 O O . LYS A 1 181 ? 8.510 -14.988 14.767 1.00 58.38 181 LYS A O 1
ATOM 1486 N N . ASP A 1 182 ? 8.566 -16.873 13.528 1.00 68.50 182 ASP A N 1
ATOM 1487 C CA . ASP A 1 182 ? 7.312 -16.669 12.783 1.00 68.50 182 ASP A CA 1
ATOM 1488 C C . ASP A 1 182 ? 7.337 -15.511 11.757 1.00 68.50 182 ASP A C 1
ATOM 1490 O O . ASP A 1 182 ? 6.401 -14.707 11.672 1.00 68.50 182 ASP A O 1
ATOM 1494 N N . SER A 1 183 ? 8.409 -15.402 10.965 1.00 71.12 183 SER A N 1
ATOM 1495 C CA . SER A 1 183 ? 8.451 -14.523 9.785 1.00 71.12 183 SER A CA 1
ATOM 1496 C C . SER A 1 183 ? 8.759 -15.281 8.497 1.00 71.12 183 SER A C 1
ATOM 1498 O O . SER A 1 183 ? 9.577 -16.200 8.497 1.00 71.12 183 SER A O 1
ATOM 1500 N N . VAL A 1 184 ? 8.159 -14.837 7.394 1.00 74.75 184 VAL A N 1
ATOM 1501 C CA . VAL A 1 184 ? 8.267 -15.447 6.064 1.00 74.75 184 VAL A CA 1
ATOM 1502 C C . VAL A 1 184 ? 8.942 -14.473 5.094 1.00 74.75 184 VAL A C 1
ATOM 1504 O O . VAL A 1 184 ? 8.755 -13.255 5.182 1.00 74.75 184 VAL A O 1
ATOM 1507 N N . HIS A 1 185 ? 9.743 -15.004 4.172 1.00 73.12 185 HIS A N 1
ATOM 1508 C CA . HIS A 1 185 ? 10.226 -14.290 2.995 1.00 73.12 185 HIS A CA 1
ATOM 1509 C C . HIS A 1 185 ? 9.301 -14.605 1.828 1.00 73.12 185 HIS A C 1
ATOM 1511 O O . HIS A 1 185 ? 9.088 -15.770 1.495 1.00 73.12 185 HIS A O 1
ATOM 1517 N N . LEU A 1 186 ? 8.746 -13.569 1.210 1.00 77.44 186 LEU A N 1
ATOM 1518 C CA . LEU A 1 186 ? 7.734 -13.747 0.178 1.00 77.44 186 LEU A CA 1
ATOM 1519 C C . LEU A 1 186 ? 8.023 -12.878 -1.039 1.00 77.44 186 LEU A C 1
ATOM 1521 O O . LEU A 1 186 ? 8.497 -11.744 -0.923 1.00 77.44 186 LEU A O 1
ATOM 1525 N N . LEU A 1 187 ? 7.705 -13.428 -2.205 1.00 81.12 187 LEU A N 1
ATOM 1526 C CA . LEU A 1 187 ? 7.481 -12.647 -3.408 1.00 81.12 187 LEU A CA 1
ATOM 1527 C C . LEU A 1 187 ? 5.994 -12.450 -3.575 1.00 81.12 187 LEU A C 1
ATOM 1529 O O . LEU A 1 187 ? 5.237 -13.416 -3.609 1.00 81.12 187 LEU A O 1
ATOM 1533 N N . GLU A 1 188 ? 5.591 -11.199 -3.697 1.00 84.94 188 GLU A N 1
ATOM 1534 C CA . GLU A 1 188 ? 4.218 -10.847 -3.998 1.00 84.94 188 GLU A CA 1
ATOM 1535 C C . GLU A 1 188 ? 4.143 -10.334 -5.432 1.00 84.94 188 GLU A C 1
ATOM 1537 O O . GLU A 1 188 ? 4.677 -9.271 -5.746 1.00 84.94 188 GLU A O 1
ATOM 1542 N N . TYR A 1 189 ? 3.513 -11.114 -6.300 1.00 86.25 189 TYR A N 1
ATOM 1543 C CA . TYR A 1 189 ? 3.234 -10.761 -7.683 1.00 86.25 189 TYR A CA 1
ATOM 1544 C C . TYR A 1 189 ? 1.871 -10.077 -7.769 1.00 86.25 189 TYR A C 1
ATOM 1546 O O . TYR A 1 189 ? 0.891 -10.574 -7.220 1.00 86.25 189 TYR A O 1
ATOM 1554 N N . HIS A 1 190 ? 1.819 -8.930 -8.439 1.00 88.75 190 HIS A N 1
ATOM 1555 C CA . HIS A 1 190 ? 0.598 -8.191 -8.754 1.00 88.75 190 HIS A CA 1
ATOM 1556 C C . HIS A 1 190 ? 0.474 -8.154 -10.262 1.00 88.75 190 HIS A C 1
ATOM 1558 O O . HIS A 1 190 ? 1.263 -7.470 -10.914 1.00 88.75 190 HIS A O 1
ATOM 1564 N N . GLY A 1 191 ? -0.493 -8.859 -10.825 1.00 87.12 191 GLY A N 1
ATOM 1565 C CA . GLY A 1 191 ? -0.567 -9.017 -12.268 1.00 87.12 191 GLY A CA 1
ATOM 1566 C C . GLY A 1 191 ? -1.785 -9.798 -12.711 1.00 87.12 191 GLY A C 1
ATOM 1567 O O . GLY A 1 191 ? -2.626 -10.194 -11.905 1.00 87.12 191 GLY A O 1
ATOM 1568 N N . LEU A 1 192 ? -1.851 -10.019 -14.016 1.00 85.88 192 LEU A N 1
ATOM 1569 C CA . LEU A 1 192 ? -2.782 -10.967 -14.596 1.00 85.88 192 LEU A CA 1
ATOM 1570 C C . LEU A 1 192 ? -2.268 -12.387 -14.362 1.00 85.88 192 LEU A C 1
ATOM 1572 O O . LEU A 1 192 ? -1.074 -12.650 -14.532 1.00 85.88 192 LEU A O 1
ATOM 1576 N N . VAL A 1 193 ? -3.176 -13.282 -13.988 1.00 83.50 193 VAL A N 1
ATOM 1577 C CA . VAL A 1 193 ? -2.941 -14.727 -13.920 1.00 83.50 193 VAL A CA 1
ATOM 1578 C C . VAL A 1 193 ? -4.111 -15.464 -14.581 1.00 83.50 193 VAL A C 1
ATOM 1580 O O . VAL A 1 193 ? -5.235 -14.950 -14.532 1.00 83.50 193 VAL A O 1
ATOM 1583 N N . PRO A 1 194 ? -3.878 -16.640 -15.191 1.00 84.31 194 PRO A N 1
ATOM 1584 C CA . PRO A 1 194 ? -4.950 -17.492 -15.698 1.00 84.31 194 PRO A CA 1
ATOM 1585 C C . PRO A 1 194 ? -5.996 -17.758 -14.612 1.00 84.31 194 PRO A C 1
ATOM 1587 O O . PRO A 1 194 ? -5.660 -18.193 -13.509 1.00 84.31 194 PRO A O 1
ATOM 1590 N N . GLN A 1 195 ? -7.266 -17.502 -14.910 1.00 84.56 195 GLN A N 1
ATOM 1591 C CA . GLN A 1 195 ? -8.379 -17.629 -13.967 1.00 84.56 195 GLN A CA 1
ATOM 1592 C C . GLN A 1 195 ? -8.454 -19.038 -13.369 1.00 84.56 195 GLN A C 1
ATOM 1594 O O . GLN A 1 195 ? -8.652 -19.199 -12.165 1.00 84.56 195 GLN A O 1
ATOM 1599 N N . ARG A 1 196 ? -8.176 -20.056 -14.188 1.00 80.56 196 ARG A N 1
ATOM 1600 C CA . ARG A 1 196 ? -8.171 -21.469 -13.793 1.00 80.56 196 ARG A CA 1
ATOM 1601 C C . ARG A 1 196 ? -7.066 -21.847 -12.801 1.00 80.56 196 ARG A C 1
ATOM 1603 O O . ARG A 1 196 ? -7.148 -22.917 -12.218 1.00 80.56 196 ARG A O 1
ATOM 1610 N N . LEU A 1 197 ? -6.047 -21.005 -12.585 1.00 75.38 197 LEU A N 1
ATOM 1611 C CA . LEU A 1 197 ? -5.078 -21.205 -11.493 1.00 75.38 197 LEU A CA 1
ATOM 1612 C C . LEU A 1 197 ? -5.620 -20.781 -10.129 1.00 75.38 197 LEU A C 1
ATOM 1614 O O . LEU A 1 197 ? -5.114 -21.224 -9.101 1.00 75.38 197 LEU A O 1
ATOM 1618 N N . ILE A 1 198 ? -6.598 -19.879 -10.116 1.00 75.19 198 ILE A N 1
ATOM 1619 C CA . ILE A 1 198 ? -7.235 -19.392 -8.890 1.00 75.19 198 ILE A CA 1
ATOM 1620 C C . ILE A 1 198 ? -8.485 -20.217 -8.586 1.00 75.19 198 ILE A C 1
ATOM 1622 O O . ILE A 1 198 ? -8.821 -20.440 -7.424 1.00 75.19 198 ILE A O 1
ATOM 1626 N N . GLU A 1 199 ? -9.187 -20.651 -9.629 1.00 72.56 199 GLU A N 1
ATOM 1627 C CA . GLU A 1 199 ? -10.393 -21.458 -9.517 1.00 72.56 199 GLU A CA 1
ATOM 1628 C C . GLU A 1 199 ? -10.064 -22.948 -9.407 1.00 72.56 199 GLU A C 1
ATOM 1630 O O . GLU A 1 199 ? -9.386 -23.505 -10.262 1.00 72.56 199 GLU A O 1
ATOM 1635 N N . GLY A 1 200 ? -10.601 -23.612 -8.384 1.00 68.81 200 GLY A N 1
ATOM 1636 C CA . GLY A 1 200 ? -10.434 -25.053 -8.183 1.00 68.81 200 GLY A CA 1
ATOM 1637 C C . GLY A 1 200 ? -9.960 -25.403 -6.778 1.00 68.81 200 GLY A C 1
ATOM 1638 O O . GLY A 1 200 ? -9.894 -24.548 -5.890 1.00 68.81 200 GLY A O 1
ATOM 1639 N N . GLU A 1 201 ? -9.663 -26.680 -6.560 1.00 68.38 201 GLU A N 1
ATOM 1640 C CA . GLU A 1 201 ? -9.059 -27.154 -5.316 1.00 68.38 201 GLU A CA 1
ATOM 1641 C C . GLU A 1 201 ? -7.521 -27.064 -5.405 1.00 68.38 201 GLU A C 1
ATOM 1643 O O . GLU A 1 201 ? -6.953 -27.308 -6.470 1.00 68.38 201 GLU A O 1
ATOM 1648 N N . PRO A 1 202 ? -6.793 -26.803 -4.300 1.00 63.03 202 PRO A N 1
ATOM 1649 C CA . PRO A 1 202 ? -5.334 -26.605 -4.319 1.00 63.03 202 PRO A CA 1
ATOM 1650 C C . PRO A 1 202 ? -4.493 -27.755 -4.904 1.00 63.03 202 PRO A C 1
ATOM 1652 O O . PRO A 1 202 ? -3.311 -27.574 -5.182 1.00 63.03 202 PRO A O 1
ATOM 1655 N N . ASN A 1 203 ? -5.069 -28.953 -5.038 1.00 67.81 203 ASN A N 1
ATOM 1656 C CA . ASN A 1 203 ? -4.387 -30.141 -5.559 1.00 67.81 203 ASN A CA 1
ATOM 1657 C C . ASN A 1 203 ? -4.758 -30.462 -7.013 1.00 67.81 203 ASN A C 1
ATOM 1659 O O . ASN A 1 203 ? -4.340 -31.504 -7.528 1.00 67.81 203 ASN A O 1
ATOM 1663 N N . ASP A 1 204 ? -5.562 -29.619 -7.657 1.00 70.00 204 ASP A N 1
ATOM 1664 C CA . ASP A 1 204 ? -5.961 -29.831 -9.038 1.00 70.00 204 ASP A CA 1
ATOM 1665 C C . ASP A 1 204 ? -4.761 -29.623 -9.967 1.00 70.00 204 ASP A C 1
ATOM 1667 O O . ASP A 1 204 ? -3.963 -28.698 -9.825 1.00 70.00 204 ASP A O 1
ATOM 1671 N N . THR A 1 205 ? -4.615 -30.528 -10.933 1.00 70.38 205 THR A N 1
ATOM 1672 C CA . THR A 1 205 ? -3.644 -30.360 -12.017 1.00 70.38 205 THR A CA 1
ATOM 1673 C C . THR A 1 205 ? -4.353 -29.652 -13.156 1.00 70.38 205 THR A C 1
ATOM 1675 O O . THR A 1 205 ? -5.263 -30.206 -13.773 1.00 70.38 205 THR A O 1
ATOM 1678 N N . VAL A 1 206 ? -3.960 -28.406 -13.400 1.00 69.75 206 VAL A N 1
ATOM 1679 C CA . VAL A 1 206 ? -4.537 -27.567 -14.448 1.00 69.75 206 VAL A CA 1
ATOM 1680 C C . VAL A 1 206 ? -3.544 -27.505 -15.601 1.00 69.75 206 VAL A C 1
ATOM 1682 O O . VAL A 1 206 ? -2.408 -27.079 -15.418 1.00 69.75 206 VAL A O 1
ATOM 1685 N N . ASP A 1 207 ? -3.971 -27.966 -16.775 1.00 75.50 207 ASP A N 1
ATOM 1686 C CA . ASP A 1 207 ? -3.251 -27.729 -18.026 1.00 75.50 207 ASP A CA 1
ATOM 1687 C C . ASP A 1 207 ? -3.678 -26.360 -18.569 1.00 75.50 207 ASP A C 1
ATOM 1689 O O . ASP A 1 207 ? -4.883 -26.108 -18.725 1.00 75.50 207 ASP A O 1
ATOM 1693 N N . ILE A 1 208 ? -2.699 -25.477 -18.763 1.00 74.69 208 ILE A N 1
ATOM 1694 C CA . ILE A 1 208 ? -2.882 -24.049 -19.046 1.00 74.69 208 ILE A CA 1
ATOM 1695 C C . ILE A 1 208 ? -2.294 -23.763 -20.417 1.00 74.69 208 ILE A C 1
ATOM 1697 O O . ILE A 1 208 ? -1.087 -23.908 -20.616 1.00 74.69 208 ILE A O 1
ATOM 1701 N N . ASP A 1 209 ? -3.138 -23.300 -21.335 1.00 79.75 209 ASP A N 1
ATOM 1702 C CA . ASP A 1 209 ? -2.682 -22.718 -22.594 1.00 79.75 209 ASP A CA 1
ATOM 1703 C C . ASP A 1 209 ? -2.671 -21.186 -22.466 1.00 79.75 209 ASP A C 1
ATOM 1705 O O . ASP A 1 209 ? -3.732 -20.564 -22.498 1.00 79.75 209 ASP A O 1
ATOM 1709 N N . PRO A 1 210 ? -1.503 -20.531 -22.361 1.00 76.44 210 PRO A N 1
ATOM 1710 C CA . PRO A 1 210 ? -1.435 -19.089 -22.129 1.00 76.44 210 PRO A CA 1
ATOM 1711 C C . PRO A 1 210 ? -2.076 -18.238 -23.242 1.00 76.44 210 PRO A C 1
ATOM 1713 O O . PRO A 1 210 ? -2.250 -17.032 -23.068 1.00 76.44 210 PRO A O 1
ATOM 1716 N N . PHE A 1 211 ? -2.415 -18.822 -24.395 1.00 81.19 211 PHE A N 1
ATOM 1717 C CA . PHE A 1 211 ? -3.063 -18.115 -25.500 1.00 81.19 211 PHE A CA 1
ATOM 1718 C C . PHE A 1 211 ? -4.590 -18.247 -25.518 1.00 81.19 211 PHE A C 1
ATOM 1720 O O . PHE A 1 211 ? -5.241 -17.454 -26.201 1.00 81.19 211 PHE A O 1
ATOM 1727 N N . GLU A 1 212 ? -5.160 -19.214 -24.794 1.00 83.25 212 GLU A N 1
ATOM 1728 C CA . GLU A 1 212 ? -6.608 -19.483 -24.771 1.00 83.25 212 GLU A CA 1
ATOM 1729 C C . GLU A 1 212 ? -7.258 -19.228 -23.402 1.00 83.25 212 GLU A C 1
ATOM 1731 O O . GLU A 1 212 ? -8.467 -19.395 -23.248 1.00 83.25 212 GLU A O 1
ATOM 1736 N N . GLU A 1 213 ? -6.475 -18.813 -22.407 1.00 82.25 213 GLU A N 1
ATOM 1737 C CA . GLU A 1 213 ? -6.951 -18.608 -21.040 1.00 82.25 213 GLU A CA 1
ATOM 1738 C C . GLU A 1 213 ? -7.602 -17.235 -20.832 1.00 82.25 213 GLU A C 1
ATOM 1740 O O . GLU A 1 21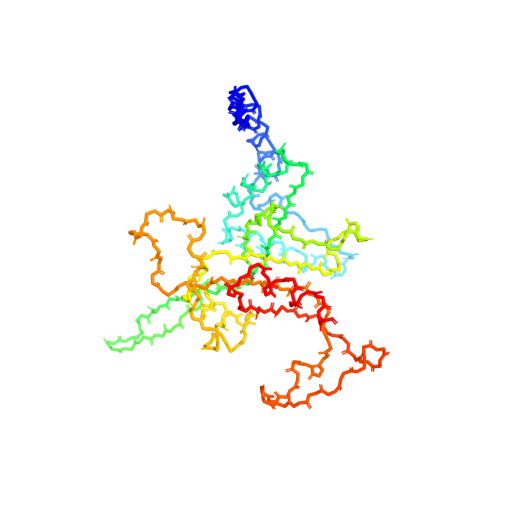3 ? -7.157 -16.210 -21.358 1.00 82.25 213 GLU A O 1
ATOM 1745 N N . ASP A 1 214 ? -8.629 -17.213 -19.982 1.00 87.31 214 ASP A N 1
ATOM 1746 C CA . ASP A 1 214 ? -9.148 -15.979 -19.403 1.00 87.31 214 ASP A CA 1
ATOM 1747 C C . ASP A 1 214 ? -8.233 -15.549 -18.253 1.00 87.31 214 ASP A C 1
ATOM 1749 O O . ASP A 1 214 ? -7.898 -16.337 -17.366 1.00 87.31 214 ASP A O 1
ATOM 1753 N N . TYR A 1 215 ? -7.818 -14.284 -18.255 1.00 86.12 215 TYR A N 1
ATOM 1754 C CA . TYR A 1 215 ? -6.903 -13.741 -17.255 1.00 86.12 215 TYR A CA 1
ATOM 1755 C C . TYR A 1 215 ? -7.622 -12.800 -16.296 1.00 86.12 215 TYR A C 1
ATOM 1757 O O . TYR A 1 215 ? -8.377 -11.918 -16.711 1.00 86.12 215 TYR A O 1
ATOM 1765 N N . VAL A 1 216 ? -7.312 -12.924 -15.008 1.00 86.50 216 VAL A N 1
ATOM 1766 C CA . VAL A 1 216 ? -7.858 -12.063 -13.955 1.00 86.50 216 VAL A CA 1
ATOM 1767 C C . VAL A 1 216 ? -6.745 -11.383 -13.171 1.00 86.50 216 VAL A C 1
ATOM 1769 O O . VAL A 1 216 ? -5.649 -11.920 -13.003 1.00 86.50 216 VAL A O 1
ATOM 1772 N N . TRP A 1 217 ? -7.028 -10.174 -12.687 1.00 85.81 217 TRP A N 1
ATOM 1773 C CA . TRP A 1 217 ? -6.120 -9.452 -11.802 1.00 85.81 217 TRP A CA 1
ATOM 1774 C C . TRP A 1 217 ? -6.030 -10.153 -10.452 1.00 85.81 217 TRP A C 1
ATOM 1776 O O . TRP A 1 217 ? -7.049 -10.394 -9.807 1.00 85.81 217 TRP A O 1
ATOM 1786 N N . SER A 1 218 ? -4.808 -10.449 -10.019 1.00 83.38 218 SER A N 1
ATOM 1787 C CA . SER A 1 218 ? -4.557 -11.180 -8.784 1.00 83.38 218 SER A CA 1
ATOM 1788 C C . SER A 1 218 ? -3.311 -10.689 -8.058 1.00 83.38 218 SER A C 1
ATOM 1790 O O . SER A 1 218 ? -2.381 -10.136 -8.658 1.00 83.38 218 SER A O 1
ATOM 1792 N N . ILE A 1 219 ? -3.315 -10.921 -6.746 1.00 82.62 219 ILE A N 1
ATOM 1793 C CA . ILE A 1 219 ? -2.141 -10.835 -5.887 1.00 82.62 219 ILE A CA 1
ATOM 1794 C C . ILE A 1 219 ? -1.758 -12.265 -5.514 1.00 82.62 219 ILE A C 1
ATOM 1796 O O . ILE A 1 219 ? -2.520 -12.971 -4.856 1.00 82.62 219 ILE A O 1
ATOM 1800 N N . SER A 1 220 ? -0.570 -12.696 -5.924 1.00 80.19 220 SER A N 1
ATOM 1801 C CA . SER A 1 220 ? -0.065 -14.044 -5.656 1.00 80.19 220 SER A CA 1
ATOM 1802 C C . SER A 1 220 ? 1.176 -13.979 -4.780 1.00 80.19 220 SER A C 1
ATOM 1804 O O . SER A 1 220 ? 2.126 -13.259 -5.085 1.00 80.19 220 SER A O 1
ATOM 1806 N N . CYS A 1 221 ? 1.179 -14.740 -3.687 1.00 75.62 221 CYS A N 1
ATOM 1807 C CA . CYS A 1 221 ? 2.316 -14.828 -2.779 1.00 75.62 221 CYS A CA 1
ATOM 1808 C C . CYS A 1 221 ? 3.029 -16.163 -2.962 1.00 75.62 221 CYS A C 1
ATOM 1810 O O . CYS A 1 221 ? 2.450 -17.219 -2.723 1.00 75.62 221 CYS A O 1
ATOM 1812 N N . ILE A 1 222 ? 4.305 -16.109 -3.329 1.00 71.00 222 ILE A N 1
ATOM 1813 C CA . ILE A 1 222 ? 5.160 -17.288 -3.438 1.00 71.00 222 ILE A CA 1
ATOM 1814 C C . ILE A 1 222 ? 6.151 -17.257 -2.286 1.00 71.00 222 ILE A C 1
ATOM 1816 O O . ILE A 1 222 ? 6.796 -16.239 -2.018 1.00 71.00 222 ILE A O 1
ATOM 1820 N N . ASN A 1 223 ? 6.259 -18.388 -1.597 1.00 65.38 223 ASN A N 1
ATOM 1821 C CA . ASN A 1 223 ? 7.253 -18.567 -0.560 1.00 65.38 223 ASN A CA 1
ATOM 1822 C C . ASN A 1 223 ? 8.607 -18.876 -1.191 1.00 65.38 223 ASN A C 1
ATOM 1824 O O . ASN A 1 223 ? 8.718 -19.814 -1.981 1.00 65.38 223 ASN A O 1
ATOM 1828 N N . VAL A 1 224 ? 9.632 -18.104 -0.847 1.00 61.88 224 VAL A N 1
ATOM 1829 C CA . VAL A 1 224 ? 10.920 -18.186 -1.537 1.00 61.88 224 VAL A CA 1
ATOM 1830 C C . VAL A 1 224 ? 12.005 -18.557 -0.546 1.00 61.88 224 VAL A C 1
ATOM 1832 O O . VAL A 1 224 ? 12.388 -17.765 0.313 1.00 61.88 224 VAL A O 1
ATOM 1835 N N . SER A 1 225 ? 12.524 -19.778 -0.676 1.00 53.25 225 SER A N 1
ATOM 1836 C CA . SER A 1 225 ? 13.642 -20.264 0.135 1.00 53.25 225 SER A CA 1
ATOM 1837 C C . SER A 1 225 ? 15.004 -19.737 -0.330 1.00 53.25 225 SER A C 1
ATOM 1839 O O . SER A 1 225 ? 15.950 -19.726 0.459 1.00 53.25 225 SER A O 1
ATOM 1841 N N . SER A 1 226 ? 15.136 -19.278 -1.579 1.00 48.59 226 SER A N 1
ATOM 1842 C CA . SER A 1 226 ? 16.381 -18.738 -2.135 1.00 48.59 226 SER A CA 1
ATOM 1843 C C . SER A 1 226 ? 16.159 -17.823 -3.351 1.00 48.59 226 SER A C 1
ATOM 1845 O O . SER A 1 226 ? 15.178 -17.944 -4.072 1.00 48.59 226 SER A O 1
ATOM 1847 N N . ILE A 1 227 ? 17.119 -16.938 -3.650 1.00 44.12 227 ILE A N 1
ATOM 1848 C CA . ILE A 1 227 ? 17.125 -16.126 -4.890 1.00 44.12 227 ILE A CA 1
ATOM 1849 C C . ILE A 1 227 ? 17.102 -17.009 -6.158 1.00 44.12 227 ILE A C 1
ATOM 1851 O O . ILE A 1 227 ? 16.652 -16.575 -7.213 1.00 44.12 227 ILE A O 1
ATOM 1855 N N . SER A 1 228 ? 17.560 -18.258 -6.068 1.00 44.41 228 SER A N 1
ATOM 1856 C CA . SER A 1 228 ? 17.464 -19.236 -7.156 1.00 44.41 228 SER A CA 1
ATOM 1857 C C . SER A 1 228 ? 16.011 -19.634 -7.436 1.00 44.41 228 SER A C 1
ATOM 1859 O O . SER A 1 228 ? 15.617 -19.714 -8.596 1.00 44.41 228 SER A O 1
ATOM 1861 N N . ASP A 1 229 ? 15.201 -19.779 -6.385 1.00 50.53 229 ASP A N 1
ATOM 1862 C CA . ASP A 1 229 ? 13.763 -20.053 -6.493 1.00 50.53 229 ASP A CA 1
ATOM 1863 C C . ASP A 1 229 ? 13.006 -18.844 -7.071 1.00 50.53 229 ASP A C 1
ATOM 1865 O O . ASP A 1 229 ? 12.006 -19.013 -7.754 1.00 50.53 229 ASP A O 1
ATOM 1869 N N . LEU A 1 230 ? 13.519 -17.623 -6.863 1.00 46.03 230 LEU A N 1
ATOM 1870 C CA . LEU A 1 230 ? 12.993 -16.380 -7.446 1.00 46.03 230 LEU A CA 1
ATOM 1871 C C . LEU A 1 230 ? 13.198 -16.311 -8.965 1.00 46.03 230 LEU A C 1
ATOM 1873 O O . LEU A 1 230 ? 12.341 -15.792 -9.667 1.00 46.03 230 LEU A O 1
ATOM 1877 N N . ALA A 1 231 ? 14.312 -16.838 -9.478 1.00 40.91 231 ALA A N 1
ATOM 1878 C CA . ALA A 1 231 ? 14.517 -16.953 -10.919 1.00 40.91 231 ALA A CA 1
ATOM 1879 C C . ALA A 1 231 ? 13.609 -18.039 -11.517 1.00 40.91 231 ALA A C 1
ATOM 1881 O O . ALA A 1 231 ? 12.935 -17.784 -12.506 1.00 40.91 231 ALA A O 1
ATOM 1882 N N . LEU A 1 232 ? 13.527 -19.215 -10.889 1.00 48.53 232 LEU A N 1
ATOM 1883 C CA . LEU A 1 232 ? 12.644 -20.295 -11.351 1.00 48.53 232 LEU A CA 1
ATOM 1884 C C . LEU A 1 232 ? 11.167 -19.867 -11.353 1.00 48.53 232 LEU A C 1
ATOM 1886 O O . LEU A 1 232 ? 10.494 -20.015 -12.363 1.00 48.53 232 LEU A O 1
ATOM 1890 N N . ALA A 1 233 ? 10.686 -19.225 -10.286 1.00 50.75 233 ALA A N 1
ATOM 1891 C CA . ALA A 1 233 ? 9.300 -18.76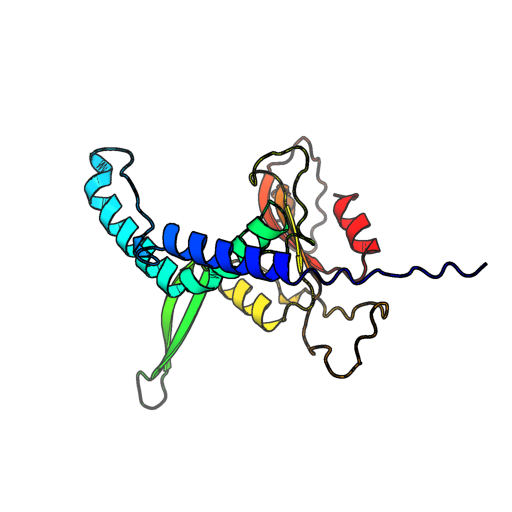4 -10.193 1.00 50.75 233 ALA A CA 1
ATOM 1892 C C . ALA A 1 233 ? 8.920 -17.675 -11.214 1.00 50.75 233 ALA A C 1
ATOM 1894 O O . ALA A 1 233 ? 7.739 -17.494 -11.477 1.00 50.75 233 ALA A O 1
ATOM 1895 N N . LEU A 1 234 ? 9.887 -16.929 -11.759 1.00 43.84 234 LEU A N 1
ATOM 1896 C CA . LEU A 1 234 ? 9.638 -15.846 -12.720 1.00 43.84 234 LEU A CA 1
ATOM 1897 C C . LEU A 1 234 ? 9.873 -16.245 -14.180 1.00 43.84 234 LEU A C 1
ATOM 1899 O O . LEU A 1 234 ? 9.448 -15.509 -15.065 1.00 43.84 234 LEU A O 1
ATOM 1903 N N . PHE A 1 235 ? 10.577 -17.352 -14.430 1.00 40.88 235 PHE A N 1
ATOM 1904 C CA . PHE A 1 235 ? 10.914 -17.819 -15.780 1.00 40.88 235 PHE A CA 1
ATOM 1905 C C . PHE A 1 235 ? 10.234 -19.143 -16.168 1.00 40.88 235 PHE A C 1
ATOM 1907 O O . PHE A 1 235 ? 10.268 -19.483 -17.348 1.00 40.88 235 PHE A O 1
ATOM 1914 N N . ASP A 1 236 ? 9.616 -19.853 -15.214 1.00 35.62 236 ASP A N 1
ATOM 1915 C CA . ASP A 1 236 ? 8.762 -21.028 -15.466 1.00 35.62 236 ASP A CA 1
ATOM 1916 C C . ASP A 1 236 ? 7.243 -20.705 -15.402 1.00 35.62 236 ASP A C 1
ATOM 1918 O O . ASP A 1 236 ? 6.424 -21.623 -15.461 1.00 35.62 236 ASP A O 1
ATOM 1922 N N . LEU A 1 237 ? 6.868 -19.419 -15.285 1.00 40.16 237 LEU A N 1
ATOM 1923 C CA . LEU A 1 237 ? 5.515 -18.883 -15.545 1.00 40.16 237 LEU A CA 1
ATOM 1924 C C . LEU A 1 237 ? 5.448 -18.308 -16.966 1.00 40.16 237 LEU A C 1
ATOM 1926 O O . LEU A 1 237 ? 4.382 -18.457 -17.601 1.00 40.16 237 LEU A O 1
#

Organism: NCBI:txid412755

Foldseek 3Di:
DDPPPPPPPPPPVVLVVVLVVVLVVVLCVCQVPHQLSDADDAPDPVCVVVRVVVSVVSSVQSVVLVVSVQCSVQSSCCSVPVHWDKDWAWAWDWDWDDPDPPDTDIDTPDTGIHIDTAPPVQKDDDPPDPDRPAKIKGWDPFAALVVVVRSVVSVQDPPSVPQDAADADPPDPPDPPDRDDRTFTKIKMWHWDFPVCVDDDPPDDDDDDPVPGDIDTHIDIDGDNDVVVVVCVVPVD